Protein AF-A0A1F9Q8B6-F1 (afdb_monomer_lite)

Radius of gyration: 19.34 Å; chains: 1; bounding box: 48×39×49 Å

Sequence (221 aa):
MKQVHLAVLLAGVMCAGATSVQAAATCTAIPPTTFDMTAPSTGSITMTPLTGYNNYPAQLCVNMTLTDPMAILNGGAIPYTMQASLGVTYNNVTTPGCSTGNFTINGGPVQSYIDASGSVTYNPGTGSVSGTVNATYYIDVNNLNVTLNGATYAVDTPLQQFASTTTFSGTTSTTRVCMLNAGGGISATLNGQPFSIPASVWQCINASDDPDHIVTFDPNC

pLDDT: mean 71.56, std 17.61, range [23.75, 91.94]

Foldseek 3Di:
DPVCVVVCVVVVVVPPPPDDDDFDWDKDFDPFDKDADDPPKGFIKTKAAQVVPVSHTFIKTKGKDCVDPCCQVVQHKIKMKIKGWIWMATGQTWDADPPFGIKTKGGWGWIKMKIKIKIWTADPVVRKIWMKIKMKMKIWIAQIWIDTPNDIKGKTFDIWIKIKMWIAIGLAIEIEIEGPDPDQFTWMDINNHTDTHHVVVVVVVPPPPDPRYHYHYDHPD

Structure (mmCIF, N/CA/C/O backbone):
data_AF-A0A1F9Q8B6-F1
#
_entry.id   AF-A0A1F9Q8B6-F1
#
loop_
_atom_site.group_PDB
_atom_site.id
_atom_site.type_symbol
_atom_site.label_atom_id
_atom_site.label_alt_id
_atom_site.label_comp_id
_atom_site.label_asym_id
_atom_site.label_entity_id
_atom_site.label_seq_id
_atom_site.pdbx_PDB_ins_code
_atom_site.Cartn_x
_atom_site.Cartn_y
_atom_site.Cartn_z
_atom_site.occupancy
_atom_site.B_iso_or_equiv
_atom_site.auth_seq_id
_atom_site.auth_comp_id
_atom_site.auth_asym_id
_atom_site.auth_atom_id
_atom_site.pdbx_PDB_model_num
ATOM 1 N N . MET A 1 1 ? 3.137 16.520 2.598 1.00 26.12 1 MET A N 1
ATOM 2 C CA . MET A 1 1 ? 4.427 15.830 2.871 1.00 26.12 1 MET A CA 1
ATOM 3 C C . MET A 1 1 ? 4.257 14.357 3.305 1.00 26.12 1 MET A C 1
ATOM 5 O O . MET A 1 1 ? 4.909 13.933 4.250 1.00 26.12 1 MET A O 1
ATOM 9 N N . LYS A 1 2 ? 3.404 13.540 2.659 1.00 24.73 2 LYS A N 1
ATOM 10 C CA . LYS A 1 2 ? 3.178 12.137 3.100 1.00 24.73 2 LYS A CA 1
ATOM 11 C C . LYS A 1 2 ? 3.246 11.056 2.007 1.00 24.73 2 LYS A C 1
ATOM 13 O O . LYS A 1 2 ? 3.336 9.891 2.361 1.00 24.73 2 LYS A O 1
ATOM 18 N N . GLN A 1 3 ? 3.343 11.401 0.721 1.00 26.11 3 GLN A N 1
ATOM 19 C CA . GLN A 1 3 ? 3.628 10.413 -0.340 1.00 26.11 3 GLN A CA 1
ATOM 20 C C . GLN A 1 3 ? 5.128 10.115 -0.527 1.00 26.11 3 GLN A C 1
ATOM 22 O O . GLN A 1 3 ? 5.497 9.136 -1.171 1.00 26.11 3 GLN A O 1
ATOM 27 N N . VAL A 1 4 ? 5.997 10.903 0.117 1.00 23.75 4 VAL A N 1
ATOM 28 C CA . VAL A 1 4 ? 7.458 10.757 0.036 1.00 23.75 4 VAL A CA 1
ATOM 29 C C . VAL A 1 4 ? 7.934 9.421 0.623 1.00 23.75 4 VAL A C 1
ATOM 31 O O . VAL A 1 4 ? 8.892 8.860 0.122 1.00 23.75 4 VAL A O 1
ATOM 34 N N . HIS A 1 5 ? 7.244 8.831 1.604 1.00 25.25 5 HIS A N 1
ATOM 35 C CA . HIS A 1 5 ? 7.726 7.594 2.234 1.00 25.25 5 HIS A CA 1
ATOM 36 C C . HIS A 1 5 ? 7.542 6.335 1.373 1.00 25.25 5 HIS A C 1
ATOM 38 O O . HIS A 1 5 ? 8.400 5.458 1.413 1.00 25.25 5 HIS A O 1
ATOM 44 N N . LEU A 1 6 ? 6.483 6.249 0.557 1.00 27.11 6 LEU A N 1
ATOM 45 C CA . LEU A 1 6 ? 6.262 5.088 -0.317 1.00 27.11 6 LEU A CA 1
ATOM 46 C C . LEU A 1 6 ? 7.117 5.181 -1.593 1.00 27.11 6 LEU A C 1
ATOM 48 O O . LEU A 1 6 ? 7.705 4.190 -2.016 1.00 27.11 6 LEU A O 1
ATOM 52 N N . ALA A 1 7 ? 7.272 6.391 -2.144 1.00 25.88 7 ALA A N 1
ATOM 53 C CA . ALA A 1 7 ? 8.155 6.653 -3.281 1.00 25.88 7 ALA A CA 1
ATOM 54 C C . ALA A 1 7 ? 9.649 6.504 -2.921 1.00 25.88 7 ALA A C 1
ATOM 56 O O . ALA A 1 7 ? 10.417 5.966 -3.716 1.00 25.88 7 ALA A O 1
ATOM 57 N N . VAL A 1 8 ? 10.065 6.903 -1.710 1.00 25.98 8 VAL A N 1
ATOM 58 C CA . VAL A 1 8 ? 11.446 6.715 -1.221 1.00 25.98 8 VAL A CA 1
ATOM 59 C C . VAL A 1 8 ? 11.744 5.248 -0.898 1.00 25.98 8 VAL A C 1
ATOM 61 O O . VAL A 1 8 ? 12.875 4.818 -1.108 1.00 25.98 8 VAL A O 1
ATOM 64 N N . LEU A 1 9 ? 10.754 4.445 -0.480 1.00 27.83 9 LEU A N 1
ATOM 65 C CA . LEU A 1 9 ? 10.939 2.994 -0.345 1.00 27.83 9 LEU A CA 1
ATOM 66 C C . LEU A 1 9 ? 11.150 2.319 -1.711 1.00 27.83 9 LEU A C 1
ATOM 68 O O . LEU A 1 9 ? 12.056 1.498 -1.845 1.00 27.83 9 LEU A O 1
ATOM 72 N N . LEU A 1 10 ? 10.369 2.696 -2.735 1.00 29.14 10 LEU A N 1
ATOM 73 C CA . LEU A 1 10 ? 10.552 2.179 -4.098 1.00 29.14 10 LEU A CA 1
ATOM 74 C C . LEU A 1 10 ? 11.897 2.620 -4.702 1.00 29.14 10 LEU A C 1
ATOM 76 O O . LEU A 1 10 ? 12.598 1.796 -5.282 1.00 29.14 10 LEU A O 1
ATOM 80 N N . ALA A 1 11 ? 12.303 3.881 -4.522 1.00 27.06 11 ALA A N 1
ATOM 81 C CA . ALA A 1 11 ? 13.579 4.388 -5.035 1.00 27.06 11 ALA A CA 1
ATOM 82 C C . ALA A 1 11 ? 14.800 3.828 -4.275 1.00 27.06 11 ALA A C 1
ATOM 84 O O . ALA A 1 11 ? 15.824 3.516 -4.883 1.00 27.06 11 ALA A O 1
ATOM 85 N N . GLY A 1 12 ? 14.693 3.644 -2.955 1.00 25.84 12 GLY A N 1
ATOM 86 C CA . GLY A 1 12 ? 15.767 3.098 -2.120 1.00 25.84 12 GLY A CA 1
ATOM 87 C C . GLY A 1 12 ? 16.092 1.637 -2.437 1.00 25.84 12 GLY A C 1
ATOM 88 O O . GLY A 1 12 ? 17.260 1.249 -2.434 1.00 25.84 12 GLY A O 1
ATOM 89 N N . VAL A 1 13 ? 15.081 0.837 -2.787 1.00 33.97 13 VAL A N 1
ATOM 90 C CA . VAL A 1 13 ? 15.278 -0.572 -3.162 1.00 33.97 13 VAL A CA 1
ATOM 91 C C . VAL A 1 13 ? 15.821 -0.708 -4.589 1.00 33.97 13 VAL A C 1
ATOM 93 O O . VAL A 1 13 ? 16.627 -1.600 -4.848 1.00 33.97 13 VAL A O 1
ATOM 96 N N . MET A 1 14 ? 15.487 0.220 -5.491 1.00 33.56 14 MET A N 1
ATOM 97 C CA . MET A 1 14 ? 16.054 0.250 -6.846 1.00 33.56 14 MET A CA 1
ATOM 98 C C . MET A 1 14 ? 17.551 0.610 -6.867 1.00 33.56 14 MET A C 1
ATOM 100 O O . MET A 1 14 ? 18.276 0.124 -7.733 1.00 33.56 14 MET A O 1
ATOM 104 N N . CYS A 1 15 ? 18.046 1.402 -5.908 1.00 28.16 15 CYS A N 1
ATOM 105 C CA . CYS A 1 15 ? 19.464 1.786 -5.854 1.00 28.16 15 CYS A CA 1
ATOM 106 C C . CYS A 1 15 ? 20.372 0.809 -5.086 1.00 28.16 15 CYS A C 1
ATOM 108 O O . CYS A 1 15 ? 21.577 0.808 -5.324 1.00 28.16 15 CYS A O 1
ATOM 110 N N . ALA A 1 16 ? 19.840 -0.026 -4.188 1.00 25.44 16 ALA A N 1
ATOM 111 C CA . ALA A 1 16 ? 20.662 -0.904 -3.343 1.00 25.44 16 ALA A CA 1
ATOM 112 C C . ALA A 1 16 ? 20.953 -2.298 -3.944 1.00 25.44 16 ALA A C 1
ATOM 114 O O . ALA A 1 16 ? 21.770 -3.033 -3.395 1.00 25.44 16 ALA A O 1
ATOM 115 N N . GLY A 1 17 ? 20.299 -2.676 -5.049 1.00 31.20 17 GLY A N 1
ATOM 116 C CA . GLY A 1 17 ? 20.304 -4.053 -5.565 1.00 31.20 17 GLY A CA 1
ATOM 117 C C . GLY A 1 17 ? 20.940 -4.273 -6.938 1.00 31.20 17 GLY A C 1
ATOM 118 O O . GLY A 1 17 ? 20.827 -5.373 -7.471 1.00 31.20 17 GLY A O 1
ATOM 119 N N . ALA A 1 18 ? 21.594 -3.275 -7.540 1.00 29.75 18 ALA A N 1
ATOM 120 C CA . ALA A 1 18 ? 22.198 -3.417 -8.868 1.00 29.75 18 ALA A CA 1
ATOM 121 C C . ALA A 1 18 ? 23.523 -4.208 -8.828 1.00 29.75 18 ALA A C 1
ATOM 123 O O . ALA A 1 18 ? 24.582 -3.703 -9.198 1.00 29.75 18 ALA A O 1
ATOM 124 N N . THR A 1 19 ? 23.478 -5.466 -8.389 1.00 30.61 19 THR A N 1
ATOM 125 C CA . THR A 1 19 ? 24.479 -6.461 -8.779 1.00 30.61 19 THR A CA 1
ATOM 126 C C . THR A 1 19 ? 24.003 -7.147 -10.049 1.00 30.61 19 THR A C 1
ATOM 128 O O . THR A 1 19 ? 22.865 -7.588 -10.165 1.00 30.61 19 THR A O 1
ATOM 131 N N . SER A 1 20 ? 24.896 -7.180 -11.023 1.00 33.06 20 SER A N 1
ATOM 132 C CA . SER A 1 20 ? 24.702 -7.681 -12.371 1.00 33.06 20 SER A CA 1
ATOM 133 C C . SER A 1 20 ? 24.187 -9.131 -12.452 1.00 33.06 20 SER A C 1
ATOM 135 O O . SER A 1 20 ? 24.779 -10.028 -11.859 1.00 33.06 20 SER A O 1
ATOM 137 N N . VAL A 1 21 ? 23.229 -9.320 -13.370 1.00 34.12 21 VAL A N 1
ATOM 138 C CA . VAL A 1 21 ? 22.875 -10.536 -14.137 1.00 34.12 21 VAL A CA 1
ATOM 139 C C . VAL A 1 21 ? 21.920 -11.565 -13.498 1.00 34.12 21 VAL A C 1
ATOM 141 O O . VAL A 1 21 ? 22.130 -12.056 -12.399 1.00 34.12 21 VAL A O 1
ATOM 144 N N . GLN A 1 22 ? 20.960 -11.968 -14.347 1.00 37.59 22 GLN A N 1
ATOM 145 C CA . GLN A 1 22 ? 20.044 -13.119 -14.335 1.00 37.59 22 GLN A CA 1
ATOM 146 C C . GLN A 1 22 ? 18.648 -12.922 -13.736 1.00 37.59 22 GLN A C 1
ATOM 148 O O . GLN A 1 22 ? 18.464 -12.384 -12.656 1.00 37.59 22 GLN A O 1
ATOM 153 N N . ALA A 1 23 ? 17.674 -13.402 -14.517 1.00 45.50 23 ALA A N 1
ATOM 154 C CA . ALA A 1 23 ? 16.224 -13.381 -14.346 1.00 45.50 23 ALA A CA 1
ATOM 155 C C . ALA A 1 23 ? 15.726 -14.171 -13.118 1.00 45.50 23 ALA A C 1
ATOM 157 O O . ALA A 1 23 ? 14.864 -15.042 -13.228 1.00 45.50 23 ALA A O 1
ATOM 158 N N . ALA A 1 24 ? 16.290 -13.899 -11.948 1.00 51.97 24 ALA A N 1
ATOM 159 C CA . ALA A 1 24 ? 15.783 -14.355 -10.670 1.00 51.97 24 ALA A CA 1
ATOM 160 C C . ALA A 1 24 ? 15.087 -13.171 -10.000 1.00 51.97 24 ALA A C 1
ATOM 162 O O . ALA A 1 24 ? 15.648 -12.082 -9.911 1.00 51.97 24 ALA A O 1
ATOM 163 N N . ALA A 1 25 ? 13.850 -13.374 -9.549 1.00 60.59 25 ALA A N 1
ATOM 164 C CA . ALA A 1 25 ? 13.170 -12.383 -8.731 1.00 60.59 25 ALA A CA 1
ATOM 165 C C . ALA A 1 25 ? 14.006 -12.129 -7.468 1.00 60.59 25 ALA A C 1
ATOM 167 O O . ALA A 1 25 ? 14.210 -13.036 -6.659 1.00 60.59 25 ALA A O 1
ATOM 168 N N . THR A 1 26 ? 14.488 -10.901 -7.299 1.00 76.38 26 THR A N 1
ATOM 169 C CA . THR A 1 26 ? 15.156 -10.484 -6.069 1.00 76.38 26 THR A CA 1
ATOM 170 C C . THR A 1 26 ? 14.071 -10.110 -5.078 1.00 76.38 26 THR A C 1
ATOM 172 O O . THR A 1 26 ? 13.422 -9.075 -5.222 1.00 76.38 26 THR A O 1
ATOM 175 N N . CYS A 1 27 ? 13.846 -10.980 -4.097 1.00 79.81 27 CYS A N 1
ATOM 176 C CA . CYS A 1 27 ? 12.929 -10.732 -2.994 1.00 79.81 27 CYS A CA 1
ATOM 177 C C . CYS A 1 27 ? 13.707 -10.297 -1.756 1.00 79.81 27 CYS A C 1
ATOM 179 O O . CYS A 1 27 ? 14.568 -11.024 -1.260 1.00 79.81 27 CYS A O 1
ATOM 181 N N . THR A 1 28 ? 13.357 -9.130 -1.232 1.00 80.50 28 THR A N 1
ATOM 182 C CA . THR A 1 28 ? 13.899 -8.594 0.011 1.00 80.50 28 THR A CA 1
ATOM 183 C C . THR A 1 28 ? 12.811 -8.630 1.069 1.00 80.50 28 THR A C 1
ATOM 185 O O . THR A 1 28 ? 11.755 -8.014 0.909 1.00 80.50 28 THR A O 1
ATOM 188 N N . ALA A 1 29 ? 13.069 -9.349 2.159 1.00 79.12 29 ALA A N 1
ATOM 189 C CA . ALA A 1 29 ? 12.189 -9.338 3.317 1.00 79.12 29 ALA A CA 1
ATOM 190 C C . ALA A 1 29 ? 12.192 -7.948 3.967 1.00 79.12 29 ALA A C 1
ATOM 192 O O . ALA A 1 29 ? 13.247 -7.341 4.160 1.00 79.12 29 ALA A O 1
ATOM 193 N N . ILE A 1 30 ? 11.010 -7.467 4.332 1.00 75.69 30 ILE A N 1
ATOM 194 C CA . ILE A 1 30 ? 10.832 -6.266 5.139 1.00 75.69 30 ILE A CA 1
ATOM 195 C C . ILE A 1 30 ? 10.779 -6.744 6.595 1.00 75.69 30 ILE A C 1
ATOM 197 O O . ILE A 1 30 ? 9.809 -7.404 6.980 1.00 75.69 30 ILE A O 1
ATOM 201 N N . PRO A 1 31 ? 11.815 -6.486 7.411 1.00 72.25 31 PRO A N 1
ATOM 202 C CA . PRO A 1 31 ? 11.810 -6.929 8.795 1.00 72.25 31 PRO A CA 1
ATOM 203 C C . PRO A 1 31 ? 10.667 -6.246 9.559 1.00 72.25 31 PRO A C 1
ATOM 205 O O . PRO A 1 31 ? 10.354 -5.081 9.281 1.00 72.25 31 PRO A O 1
ATOM 208 N N . PRO A 1 32 ? 10.059 -6.924 10.550 1.00 75.69 32 PRO A N 1
ATOM 209 C CA . PRO A 1 32 ? 9.103 -6.284 11.437 1.00 75.69 32 PRO A CA 1
ATOM 210 C C . PRO A 1 32 ? 9.745 -5.056 12.073 1.00 75.69 32 PRO A C 1
ATOM 212 O O . PRO A 1 32 ? 10.765 -5.159 12.754 1.00 75.69 32 PRO A O 1
ATOM 215 N N . THR A 1 33 ? 9.173 -3.890 11.801 1.00 81.31 33 THR A N 1
ATOM 216 C CA . THR A 1 33 ? 9.740 -2.613 12.228 1.00 81.31 33 THR A CA 1
ATOM 217 C C . THR A 1 33 ? 8.624 -1.743 12.775 1.00 81.31 33 THR A C 1
ATOM 219 O O . THR A 1 33 ? 7.570 -1.610 12.148 1.00 81.31 33 THR A O 1
ATOM 222 N N . THR A 1 34 ? 8.854 -1.163 13.949 1.00 86.62 34 THR A N 1
ATOM 223 C CA . THR A 1 34 ? 7.953 -0.184 14.554 1.00 86.62 34 THR A CA 1
ATOM 224 C C . THR A 1 34 ? 8.517 1.210 14.334 1.00 86.62 34 THR A C 1
ATOM 226 O O . THR A 1 34 ? 9.690 1.464 14.602 1.00 86.62 34 THR A O 1
ATOM 229 N N . PHE A 1 35 ? 7.670 2.108 13.848 1.00 82.75 35 PHE A N 1
ATOM 230 C CA . PHE A 1 35 ? 7.982 3.507 13.612 1.00 82.75 35 PHE A CA 1
ATOM 231 C C . PHE A 1 35 ? 7.126 4.357 14.532 1.00 82.75 35 PHE A C 1
ATOM 233 O O . PHE A 1 35 ? 5.897 4.280 14.482 1.00 82.75 35 PHE A O 1
ATOM 240 N N . ASP A 1 36 ? 7.767 5.187 15.344 1.00 84.19 36 ASP A N 1
ATOM 241 C CA . ASP A 1 36 ? 7.052 6.206 16.096 1.00 84.19 36 ASP A CA 1
ATOM 242 C C . ASP A 1 36 ? 6.628 7.334 15.159 1.00 84.19 36 ASP A C 1
ATOM 244 O O . ASP A 1 36 ? 7.370 7.779 14.277 1.00 84.19 36 ASP A O 1
ATOM 248 N N . MET A 1 37 ? 5.401 7.802 15.349 1.00 78.06 37 MET A N 1
ATOM 249 C CA . MET A 1 37 ? 4.890 8.951 14.627 1.00 78.06 37 MET A CA 1
ATOM 250 C C . MET A 1 37 ? 5.660 10.197 15.044 1.00 78.06 37 MET A C 1
ATOM 252 O O . MET A 1 37 ? 5.847 10.479 16.227 1.00 78.06 37 MET A O 1
ATOM 256 N N . THR A 1 38 ? 6.064 10.987 14.058 1.00 78.19 38 THR A N 1
ATOM 257 C CA . THR A 1 38 ? 6.700 12.275 14.311 1.00 78.19 38 THR A CA 1
ATOM 258 C C . THR A 1 38 ? 5.653 13.344 14.605 1.00 78.19 38 THR A C 1
ATOM 260 O O . THR A 1 38 ? 4.591 13.388 13.969 1.00 78.19 38 THR A O 1
ATOM 263 N N . ALA A 1 39 ? 5.993 14.266 15.508 1.00 74.00 39 ALA A N 1
ATOM 264 C CA . ALA A 1 39 ? 5.177 15.439 15.796 1.00 74.00 39 ALA A CA 1
ATOM 265 C C . ALA A 1 39 ? 4.779 16.184 14.496 1.00 74.00 39 ALA A C 1
ATOM 267 O O . ALA A 1 39 ? 5.569 16.241 13.551 1.00 74.00 39 ALA A O 1
ATOM 268 N N . PRO A 1 40 ? 3.557 16.744 14.414 1.00 77.69 40 PRO A N 1
ATOM 269 C CA . PRO A 1 40 ? 2.578 16.895 15.495 1.00 77.69 40 PRO A CA 1
ATOM 270 C C . PRO A 1 40 ? 1.696 15.654 15.719 1.00 77.69 40 PRO A C 1
ATOM 272 O O . PRO A 1 40 ? 0.739 15.716 16.484 1.00 77.69 40 PRO A O 1
ATOM 27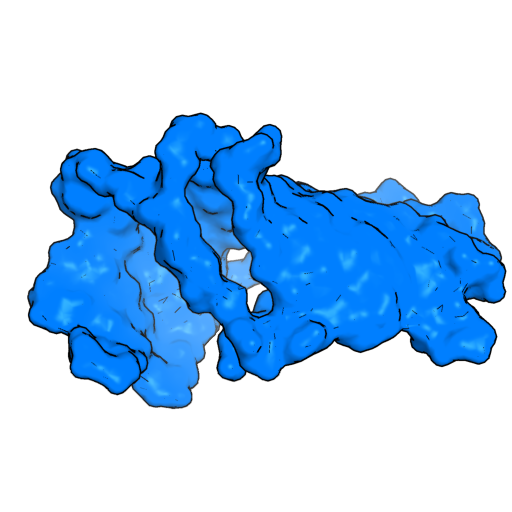5 N N . SER A 1 41 ? 1.979 14.543 15.034 1.00 83.56 41 SER A N 1
ATOM 276 C CA . SER A 1 41 ? 1.294 13.270 15.266 1.00 83.56 41 SER A CA 1
ATOM 277 C C . SER A 1 41 ? 1.961 12.490 16.404 1.00 83.56 41 SER A C 1
ATOM 279 O O . SER A 1 41 ? 3.127 12.721 16.718 1.00 83.56 41 SER A O 1
ATOM 281 N N . THR A 1 42 ? 1.231 11.566 17.020 1.00 89.00 42 THR A N 1
ATOM 282 C CA . THR A 1 42 ? 1.730 10.680 18.087 1.00 89.00 42 THR A CA 1
ATOM 283 C C . THR A 1 42 ? 1.298 9.237 17.838 1.00 89.00 42 THR A C 1
ATOM 285 O O . THR A 1 42 ? 0.521 8.984 16.917 1.00 89.00 42 THR A O 1
ATOM 288 N N . GLY A 1 43 ? 1.802 8.296 18.641 1.00 88.38 43 GLY A N 1
ATOM 289 C CA . GLY A 1 43 ? 1.557 6.859 18.488 1.00 88.38 43 GLY A CA 1
ATOM 290 C C . GLY A 1 43 ? 2.638 6.177 17.655 1.00 88.38 43 GLY A C 1
ATOM 291 O O . GLY A 1 43 ? 3.676 6.775 17.373 1.00 88.38 43 GLY A O 1
ATOM 292 N N . SER A 1 44 ? 2.401 4.932 17.255 1.00 83.88 44 SER A N 1
ATOM 293 C CA . SER A 1 44 ? 3.352 4.176 16.440 1.00 83.88 44 SER A CA 1
ATOM 294 C C . SER A 1 44 ? 2.671 3.281 15.414 1.00 83.88 44 SER A C 1
ATOM 296 O O . SER A 1 44 ? 1.494 2.938 15.524 1.00 83.88 44 SER A O 1
ATOM 298 N N . ILE A 1 45 ? 3.423 2.915 14.386 1.00 85.69 45 ILE A N 1
ATOM 299 C CA . ILE A 1 45 ? 3.000 2.024 13.312 1.00 85.69 45 ILE A CA 1
ATOM 300 C C . ILE A 1 45 ? 3.937 0.828 13.315 1.00 85.69 45 ILE A C 1
ATOM 302 O O . ILE A 1 45 ? 5.150 1.006 13.334 1.00 85.69 45 ILE A O 1
ATOM 306 N N . THR A 1 46 ? 3.396 -0.385 13.277 1.00 85.38 46 THR A N 1
ATOM 307 C CA . THR A 1 46 ? 4.194 -1.612 13.199 1.00 85.38 46 THR A CA 1
ATOM 308 C C . THR A 1 46 ? 3.958 -2.314 11.873 1.00 85.38 46 THR A C 1
ATOM 310 O O . THR A 1 46 ? 2.823 -2.623 11.513 1.00 85.38 46 THR A O 1
ATOM 313 N N . MET A 1 47 ? 5.049 -2.568 11.158 1.00 82.75 47 MET A N 1
ATOM 314 C CA . MET A 1 47 ? 5.076 -3.394 9.958 1.00 82.75 47 MET A CA 1
ATOM 315 C C . MET A 1 47 ? 5.131 -4.869 10.343 1.00 82.75 47 MET A C 1
ATOM 317 O O . MET A 1 47 ? 5.927 -5.268 11.194 1.00 82.75 47 MET A O 1
ATOM 321 N N . THR A 1 48 ? 4.288 -5.680 9.716 1.00 82.75 48 THR A N 1
ATOM 322 C CA . THR A 1 48 ? 4.118 -7.105 10.014 1.00 82.75 48 THR A CA 1
ATOM 323 C C . THR A 1 48 ? 3.909 -7.913 8.729 1.00 82.75 48 THR A C 1
ATOM 325 O O . THR A 1 48 ? 3.559 -7.341 7.692 1.00 82.75 48 THR A O 1
ATOM 328 N N . PRO A 1 49 ? 4.121 -9.242 8.762 1.00 86.69 49 PRO A N 1
ATOM 329 C CA . PRO A 1 49 ? 3.632 -10.145 7.721 1.00 86.69 49 PRO A CA 1
ATOM 330 C C . PRO A 1 49 ? 2.112 -10.029 7.522 1.00 86.69 49 PRO A C 1
ATOM 332 O O . PRO A 1 49 ? 1.397 -9.507 8.377 1.00 86.69 49 PRO A O 1
ATOM 335 N N . LEU A 1 50 ? 1.599 -10.574 6.421 1.00 87.12 50 LEU A N 1
ATOM 336 C CA . LEU A 1 50 ? 0.161 -10.671 6.173 1.00 87.12 50 LEU A CA 1
ATOM 337 C C . LEU A 1 50 ? -0.446 -11.781 7.052 1.00 87.12 50 LEU A C 1
ATOM 339 O O . LEU A 1 50 ? -0.536 -12.945 6.652 1.00 87.12 50 LEU A O 1
ATOM 343 N N . THR A 1 51 ? -0.809 -11.444 8.289 1.00 85.50 51 THR A N 1
ATOM 344 C CA . THR A 1 51 ? -1.247 -12.414 9.310 1.00 85.50 51 THR A CA 1
ATOM 345 C C . THR A 1 51 ? -2.548 -13.137 8.953 1.00 85.50 51 THR A C 1
ATOM 347 O O . THR A 1 51 ? -2.701 -14.308 9.295 1.00 85.50 51 THR A O 1
ATOM 350 N N . GLY A 1 52 ? -3.451 -12.499 8.204 1.00 84.00 52 GLY A N 1
ATOM 351 C CA . GLY A 1 52 ? -4.676 -13.106 7.674 1.00 84.00 52 GLY A CA 1
ATOM 352 C C . GLY A 1 52 ? -4.448 -14.050 6.488 1.00 84.00 52 GLY A C 1
ATOM 353 O O . GLY A 1 52 ? -5.365 -14.766 6.098 1.00 84.00 52 GLY A O 1
ATOM 354 N N . TYR A 1 53 ? -3.226 -14.105 5.949 1.00 87.88 53 TYR A N 1
ATOM 355 C CA . TYR A 1 53 ? -2.854 -14.926 4.794 1.00 87.88 53 TYR A CA 1
ATOM 356 C C . TYR A 1 53 ? -1.724 -15.897 5.151 1.00 87.88 53 TYR A C 1
ATOM 358 O O . TYR A 1 53 ? -0.663 -15.896 4.532 1.00 87.88 53 TYR A O 1
ATOM 366 N N . ASN A 1 54 ? -1.940 -16.727 6.178 1.00 88.75 54 ASN A N 1
ATOM 367 C CA . ASN A 1 54 ? -0.972 -17.724 6.661 1.00 88.75 54 ASN A CA 1
ATOM 368 C C . ASN A 1 54 ? 0.402 -17.130 7.030 1.00 88.75 54 ASN A C 1
ATOM 370 O O . ASN A 1 54 ? 1.429 -17.781 6.840 1.00 88.75 54 ASN A O 1
ATOM 374 N N . ASN A 1 55 ? 0.424 -15.899 7.555 1.00 86.38 55 ASN A N 1
ATOM 375 C CA . ASN A 1 55 ? 1.651 -15.143 7.828 1.00 86.38 55 ASN A CA 1
ATOM 376 C C . ASN A 1 55 ? 2.555 -14.993 6.591 1.00 86.38 55 ASN A C 1
ATOM 378 O O . ASN A 1 55 ? 3.779 -15.095 6.708 1.00 86.38 55 ASN A O 1
ATOM 382 N N . TYR A 1 56 ? 1.968 -14.750 5.410 1.00 85.38 56 TYR A N 1
ATOM 383 C CA . TYR A 1 56 ? 2.743 -14.481 4.198 1.00 85.38 56 TYR A CA 1
ATOM 384 C C . TYR A 1 56 ? 3.731 -13.333 4.463 1.00 85.38 56 TYR A C 1
ATOM 386 O O . TYR A 1 56 ? 3.327 -12.297 5.006 1.00 85.38 56 TYR A O 1
ATOM 394 N N . PRO A 1 57 ? 5.025 -13.507 4.144 1.00 82.81 57 PRO A N 1
ATOM 395 C CA . PRO A 1 57 ? 6.073 -12.595 4.582 1.00 82.81 57 PRO A CA 1
ATOM 396 C C . PRO A 1 57 ? 5.821 -11.169 4.098 1.00 82.81 57 PRO A C 1
ATOM 398 O O . PRO A 1 57 ? 5.323 -10.953 2.993 1.00 82.81 57 PRO A O 1
ATOM 401 N N . ALA A 1 58 ? 6.206 -10.189 4.917 1.00 80.25 58 ALA A N 1
ATOM 402 C CA . ALA A 1 58 ? 6.351 -8.821 4.444 1.00 80.25 58 ALA A CA 1
ATOM 403 C C . ALA A 1 58 ? 7.600 -8.769 3.560 1.00 80.25 58 ALA A C 1
ATOM 405 O O . ALA A 1 58 ? 8.703 -9.051 4.034 1.00 80.25 58 ALA A O 1
ATOM 406 N N . GLN A 1 59 ? 7.438 -8.487 2.273 1.00 81.94 59 GLN A N 1
ATOM 407 C CA . GLN A 1 59 ? 8.546 -8.516 1.324 1.00 81.94 59 GLN A CA 1
ATOM 408 C C . GLN A 1 59 ? 8.266 -7.660 0.096 1.00 81.94 59 GLN A C 1
ATOM 410 O O . GLN A 1 59 ? 7.119 -7.400 -0.263 1.00 81.94 59 GLN A O 1
ATOM 415 N N . LEU A 1 60 ? 9.344 -7.260 -0.567 1.00 79.19 60 LEU A N 1
ATOM 416 C CA . LEU A 1 60 ? 9.327 -6.646 -1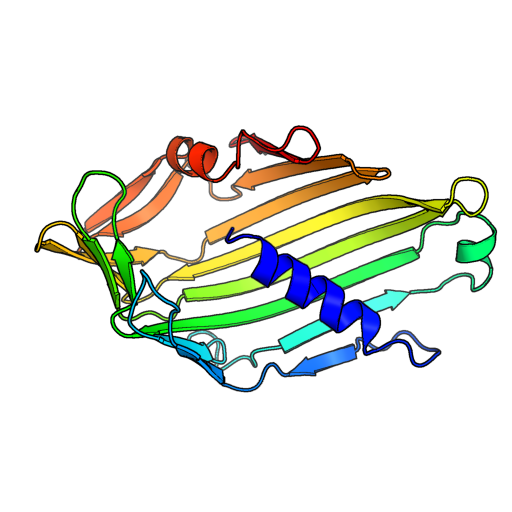.884 1.00 79.19 60 LEU A CA 1
ATOM 417 C C . LEU A 1 60 ? 10.141 -7.526 -2.827 1.00 79.19 60 LEU A C 1
ATOM 419 O O . LEU A 1 60 ? 11.334 -7.732 -2.618 1.00 79.19 60 LEU A O 1
ATOM 423 N N . CYS A 1 61 ? 9.491 -8.038 -3.858 1.00 78.12 61 CYS A N 1
ATOM 424 C CA . CYS A 1 61 ? 10.091 -8.813 -4.926 1.00 78.12 61 CYS A CA 1
ATOM 425 C C . CYS A 1 61 ? 10.120 -7.976 -6.197 1.00 78.12 61 CYS A C 1
ATOM 427 O O . CYS A 1 61 ? 9.090 -7.462 -6.624 1.00 78.12 61 CYS A O 1
ATOM 429 N N . VAL A 1 62 ? 11.281 -7.866 -6.830 1.00 78.75 62 VAL A N 1
ATOM 430 C CA . VAL A 1 62 ? 11.423 -7.217 -8.134 1.00 78.75 62 VAL A CA 1
ATOM 431 C C . VAL A 1 62 ? 12.138 -8.176 -9.069 1.00 78.75 62 VAL A C 1
ATOM 433 O O . VAL A 1 62 ? 13.160 -8.761 -8.720 1.00 78.75 62 VAL A O 1
ATOM 436 N N . ASN A 1 63 ? 11.602 -8.332 -10.272 1.00 75.69 63 ASN A N 1
ATOM 437 C CA . ASN A 1 63 ? 12.263 -9.033 -11.357 1.00 75.69 63 ASN A CA 1
ATOM 438 C C . ASN A 1 63 ? 12.360 -8.084 -12.548 1.00 75.69 63 ASN A C 1
ATOM 440 O O . ASN A 1 63 ? 11.351 -7.578 -13.033 1.00 75.69 63 ASN A O 1
ATOM 444 N N . MET A 1 64 ? 13.577 -7.835 -13.012 1.00 69.56 64 MET A N 1
ATOM 445 C CA . MET A 1 64 ? 13.834 -7.022 -14.193 1.00 69.56 64 MET A CA 1
ATOM 446 C C . MET A 1 64 ? 14.454 -7.916 -15.250 1.00 69.56 64 MET A C 1
ATOM 448 O O . MET A 1 64 ? 15.472 -8.563 -15.007 1.00 69.56 64 MET A O 1
ATOM 452 N N . THR A 1 65 ? 13.852 -7.946 -16.434 1.00 66.19 65 THR A N 1
ATOM 453 C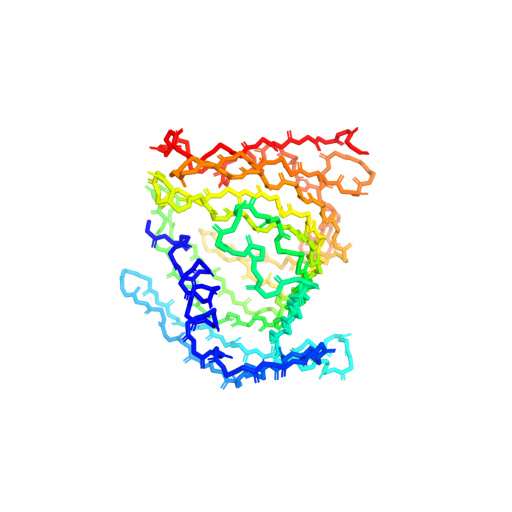 CA . THR A 1 65 ? 14.404 -8.727 -17.539 1.00 66.19 65 THR A CA 1
ATOM 454 C C . THR A 1 65 ? 15.143 -7.791 -18.479 1.00 66.19 65 THR A C 1
ATOM 456 O O . THR A 1 65 ? 14.540 -7.054 -19.252 1.00 66.19 65 THR A O 1
ATOM 459 N N . LEU A 1 66 ? 16.472 -7.838 -18.430 1.00 62.31 66 LEU A N 1
ATOM 460 C CA . LEU A 1 66 ? 17.325 -7.215 -19.438 1.00 62.31 66 LEU A CA 1
ATOM 461 C C . LEU A 1 66 ? 17.476 -8.197 -20.605 1.00 62.31 66 LEU A C 1
ATOM 463 O O . LEU A 1 66 ? 18.407 -8.998 -20.632 1.00 62.31 66 LEU A O 1
ATOM 467 N N . THR A 1 67 ? 16.524 -8.182 -21.542 1.00 62.28 67 THR A N 1
ATOM 468 C CA . THR A 1 67 ? 16.573 -9.019 -22.757 1.00 62.28 67 THR A CA 1
ATOM 469 C C . THR A 1 67 ? 17.688 -8.606 -23.714 1.00 62.28 67 THR A C 1
ATOM 471 O O . THR A 1 67 ? 18.211 -9.452 -24.432 1.00 62.28 67 THR A O 1
ATOM 474 N N . ASP A 1 68 ? 18.071 -7.328 -23.706 1.00 62.09 68 ASP A N 1
ATOM 475 C CA . ASP A 1 68 ? 19.216 -6.805 -24.448 1.00 62.09 68 ASP A CA 1
ATOM 476 C C . ASP A 1 68 ? 20.016 -5.849 -23.538 1.00 62.09 68 ASP A C 1
ATOM 478 O O . ASP A 1 68 ? 19.492 -4.805 -23.142 1.00 62.09 68 ASP A O 1
ATOM 482 N N . PRO A 1 69 ? 21.274 -6.165 -23.180 1.00 59.00 69 PRO A N 1
ATOM 483 C CA . PRO A 1 69 ? 22.112 -5.285 -22.366 1.00 59.00 69 PRO A CA 1
ATOM 484 C C . PRO A 1 69 ? 22.423 -3.943 -23.051 1.00 59.00 69 PRO A C 1
ATOM 486 O O . PRO A 1 69 ? 22.753 -2.975 -22.366 1.00 59.00 69 PRO A O 1
ATOM 489 N N . MET A 1 70 ? 22.272 -3.851 -24.377 1.00 61.16 70 MET A N 1
ATOM 490 C CA . MET A 1 70 ? 22.389 -2.606 -25.139 1.00 61.16 70 MET A CA 1
ATOM 491 C C . MET A 1 70 ? 21.073 -1.824 -25.219 1.00 61.16 70 MET A C 1
ATOM 493 O O . MET A 1 70 ? 21.093 -0.675 -25.659 1.00 61.16 70 MET A O 1
ATOM 497 N N . ALA A 1 71 ? 19.943 -2.377 -24.754 1.00 63.44 71 ALA A N 1
ATOM 498 C CA . ALA A 1 71 ? 18.653 -1.685 -24.771 1.00 63.44 71 ALA A CA 1
ATOM 499 C C . ALA A 1 71 ? 18.728 -0.341 -24.037 1.00 63.44 71 ALA A C 1
ATOM 501 O O . ALA A 1 71 ? 18.243 0.658 -24.549 1.00 63.44 71 ALA A O 1
ATOM 502 N N . ILE A 1 72 ? 19.424 -0.271 -22.900 1.00 62.66 72 ILE A N 1
ATOM 503 C CA . ILE A 1 72 ? 19.598 0.979 -22.139 1.00 62.66 72 ILE A CA 1
ATOM 504 C C . ILE A 1 72 ? 20.303 2.055 -22.978 1.00 62.66 72 ILE A C 1
ATOM 506 O O . ILE A 1 72 ? 19.939 3.227 -22.931 1.00 62.66 72 ILE A O 1
ATOM 510 N N . LEU A 1 73 ? 21.305 1.651 -23.760 1.00 60.66 73 LEU A N 1
ATOM 511 C CA . LEU A 1 73 ? 22.110 2.552 -24.586 1.00 60.66 73 LEU A CA 1
ATOM 512 C C . LEU A 1 73 ? 21.411 2.934 -25.897 1.00 60.66 73 LEU A C 1
ATOM 514 O O . LEU A 1 73 ? 21.718 3.975 -26.470 1.00 60.66 73 LEU A O 1
ATOM 518 N N . ASN A 1 74 ? 20.451 2.124 -26.343 1.00 67.69 74 ASN A N 1
ATOM 519 C CA . ASN A 1 74 ? 19.699 2.326 -27.580 1.00 67.69 74 ASN A CA 1
ATOM 520 C C . ASN A 1 74 ? 18.284 2.886 -27.348 1.00 67.69 74 ASN A C 1
ATOM 522 O O . ASN A 1 74 ? 17.506 2.979 -28.295 1.00 67.69 74 ASN A O 1
ATOM 526 N N . GLY A 1 75 ? 17.923 3.234 -26.107 1.00 66.38 75 GLY A N 1
ATOM 527 C CA . GLY A 1 75 ? 16.569 3.688 -25.774 1.00 66.38 75 GLY A CA 1
ATOM 528 C C . GLY A 1 75 ? 15.497 2.602 -25.898 1.00 66.38 75 GLY A C 1
ATOM 529 O O . GLY A 1 75 ? 14.339 2.899 -26.174 1.00 66.38 75 GLY A O 1
ATOM 530 N N . GLY A 1 76 ? 15.878 1.339 -25.726 1.00 73.44 76 GLY A N 1
ATOM 531 C CA . GLY A 1 76 ? 14.977 0.199 -25.638 1.00 73.44 76 GLY A CA 1
ATOM 532 C C . GLY A 1 76 ? 14.287 0.103 -24.276 1.00 73.44 76 GLY A C 1
ATOM 533 O O . GLY A 1 76 ? 14.825 0.510 -23.244 1.00 73.44 76 GLY A O 1
ATOM 534 N N . ALA A 1 77 ? 13.083 -0.463 -24.285 1.00 76.94 77 ALA A N 1
ATOM 535 C CA . ALA A 1 77 ? 12.284 -0.667 -23.088 1.00 76.94 77 ALA A CA 1
ATOM 536 C C . ALA A 1 77 ? 12.784 -1.874 -22.275 1.00 76.94 77 ALA A C 1
ATOM 538 O O . ALA A 1 77 ? 13.024 -2.951 -22.821 1.00 76.94 77 ALA A O 1
ATOM 539 N N . ILE A 1 78 ? 12.890 -1.702 -20.960 1.00 78.56 78 ILE A N 1
ATOM 540 C CA . ILE A 1 78 ? 13.273 -2.731 -19.992 1.00 78.56 78 ILE A CA 1
ATOM 541 C C . ILE A 1 78 ? 12.010 -3.190 -19.263 1.00 78.56 78 ILE A C 1
ATOM 543 O O . ILE A 1 78 ? 11.477 -2.423 -18.451 1.00 78.56 78 ILE A O 1
ATOM 547 N N . PRO A 1 79 ? 11.503 -4.402 -19.536 1.00 82.06 79 PRO A N 1
ATOM 548 C CA . PRO A 1 79 ? 10.358 -4.933 -18.819 1.00 82.06 79 PRO A CA 1
ATOM 549 C C . PRO A 1 79 ? 10.727 -5.321 -17.385 1.00 82.06 79 PRO A C 1
ATOM 551 O O . PRO A 1 79 ? 11.820 -5.828 -17.103 1.00 82.06 79 PRO A O 1
ATOM 554 N N . TYR A 1 80 ? 9.776 -5.132 -16.479 1.00 78.81 80 TYR A N 1
ATOM 555 C CA . TYR A 1 80 ? 9.897 -5.561 -15.094 1.00 78.81 80 TYR A CA 1
ATOM 556 C C . TYR A 1 80 ? 8.565 -6.062 -14.542 1.00 78.81 80 TYR A C 1
ATOM 558 O O . TYR A 1 80 ? 7.486 -5.693 -15.012 1.00 78.81 80 TYR A O 1
ATOM 566 N N . THR A 1 81 ? 8.660 -6.872 -13.497 1.00 81.81 81 THR A N 1
ATOM 567 C CA . THR A 1 81 ? 7.559 -7.226 -12.606 1.00 81.81 81 THR A CA 1
ATOM 568 C C . THR A 1 81 ? 7.961 -6.919 -11.171 1.00 81.81 81 THR A C 1
ATOM 570 O O . THR A 1 81 ? 9.128 -7.048 -10.799 1.00 81.81 81 THR A O 1
ATOM 573 N N . MET A 1 82 ? 7.002 -6.528 -10.350 1.00 81.12 82 MET A N 1
ATOM 574 C CA . MET A 1 82 ? 7.199 -6.187 -8.952 1.00 81.12 82 MET A CA 1
ATOM 575 C C . MET A 1 82 ? 6.033 -6.727 -8.138 1.00 81.12 82 MET A C 1
ATOM 577 O O . MET A 1 82 ? 4.884 -6.547 -8.514 1.00 81.12 82 MET A O 1
ATOM 581 N N . GLN A 1 83 ? 6.331 -7.325 -6.995 1.00 81.88 83 GLN A N 1
ATOM 582 C CA . GLN A 1 83 ? 5.337 -7.739 -6.019 1.00 81.88 83 GLN A CA 1
ATOM 583 C C . GLN A 1 83 ? 5.714 -7.191 -4.653 1.00 81.88 83 GLN A C 1
ATOM 585 O O . GLN A 1 83 ? 6.877 -7.255 -4.265 1.00 81.88 83 GLN A O 1
ATOM 590 N N . ALA A 1 84 ? 4.750 -6.664 -3.913 1.00 80.12 84 ALA A N 1
ATOM 591 C CA . ALA A 1 84 ? 4.976 -6.166 -2.563 1.00 80.12 84 ALA A CA 1
ATOM 592 C C . ALA A 1 84 ? 3.867 -6.648 -1.635 1.00 80.12 84 ALA A C 1
ATOM 594 O O . ALA A 1 84 ? 2.695 -6.562 -1.986 1.00 80.12 84 ALA A O 1
ATOM 595 N N . SER A 1 85 ? 4.227 -7.118 -0.446 1.00 82.38 85 SER A N 1
ATOM 596 C CA . SER A 1 85 ? 3.302 -7.515 0.617 1.00 82.38 85 SER A CA 1
ATOM 597 C C . SER A 1 85 ? 3.670 -6.816 1.918 1.00 82.38 85 SER A C 1
ATOM 599 O O . SER A 1 85 ? 4.835 -6.807 2.322 1.00 82.38 85 SER A O 1
ATOM 601 N N . LEU A 1 86 ? 2.678 -6.247 2.601 1.00 83.00 86 LEU A N 1
ATOM 602 C CA . LEU A 1 86 ? 2.875 -5.602 3.895 1.00 83.00 86 LEU A CA 1
ATOM 603 C C . LEU A 1 86 ? 1.590 -5.588 4.729 1.00 83.00 86 LEU A C 1
ATOM 605 O O . LEU A 1 86 ? 0.541 -5.153 4.258 1.00 83.00 86 LEU A O 1
ATOM 609 N N . GLY A 1 87 ? 1.692 -6.022 5.984 1.00 84.06 87 GLY A N 1
ATOM 610 C CA . GLY A 1 87 ? 0.689 -5.797 7.019 1.00 84.06 87 GLY A CA 1
ATOM 611 C C . GLY A 1 87 ? 1.071 -4.593 7.877 1.00 84.06 87 GLY A C 1
ATOM 612 O O . GLY A 1 87 ? 2.237 -4.433 8.246 1.00 84.06 87 GLY A O 1
ATOM 613 N N . VAL A 1 88 ? 0.103 -3.747 8.221 1.00 84.69 88 VAL A N 1
ATOM 614 C CA . VAL A 1 88 ? 0.327 -2.553 9.046 1.00 84.69 88 VAL A CA 1
ATOM 615 C C . VAL A 1 88 ? -0.644 -2.517 10.220 1.00 84.69 88 VAL A C 1
ATOM 617 O O . VAL A 1 88 ? -1.859 -2.497 10.029 1.00 84.69 88 VAL A O 1
ATOM 620 N N . THR A 1 89 ? -0.107 -2.456 11.437 1.00 88.56 89 THR A N 1
ATOM 621 C CA . THR A 1 89 ? -0.877 -2.249 12.672 1.00 88.56 89 THR A CA 1
ATOM 622 C C . THR A 1 89 ? -0.601 -0.857 13.226 1.00 88.56 89 THR A C 1
ATOM 624 O O . THR A 1 89 ? 0.550 -0.425 13.307 1.00 88.56 89 THR A O 1
ATOM 627 N N . TYR A 1 90 ? -1.658 -0.162 13.632 1.00 87.81 90 TYR A N 1
ATOM 628 C CA . TYR A 1 90 ? -1.598 1.173 14.214 1.00 87.81 90 TYR A CA 1
ATOM 629 C C . TYR A 1 90 ? -1.751 1.086 15.730 1.00 87.81 90 TYR A C 1
ATOM 631 O O . TYR A 1 90 ? -2.690 0.468 16.224 1.00 87.81 90 TYR A O 1
ATOM 639 N N . ASN A 1 91 ? -0.870 1.755 16.465 1.00 91.94 91 ASN A N 1
ATOM 640 C CA . ASN A 1 91 ? -0.905 1.841 17.920 1.00 91.94 91 ASN A CA 1
ATOM 641 C C . ASN A 1 91 ? -1.170 3.290 18.331 1.00 91.94 91 ASN A C 1
ATOM 643 O O . ASN A 1 91 ? -0.246 4.104 18.408 1.00 91.94 91 ASN A O 1
ATOM 647 N N . ASN A 1 92 ? -2.442 3.606 18.585 1.00 91.69 92 ASN A N 1
ATOM 648 C CA . ASN A 1 92 ? -2.919 4.929 19.010 1.00 91.69 92 ASN A CA 1
ATOM 649 C C . ASN A 1 92 ? -2.372 6.094 18.165 1.00 91.69 92 ASN A C 1
ATOM 651 O O . ASN A 1 92 ? -2.030 7.157 18.693 1.00 91.69 92 ASN A O 1
ATOM 655 N N . VAL A 1 93 ? -2.287 5.899 16.847 1.00 86.94 93 VAL A N 1
ATOM 656 C CA . VAL A 1 93 ? -1.784 6.911 15.920 1.00 86.94 93 VAL A CA 1
ATOM 657 C C . VAL A 1 93 ? -2.745 8.081 15.896 1.00 86.94 93 VAL A C 1
ATOM 659 O O . VAL A 1 93 ? -3.835 7.976 15.346 1.00 86.94 93 VAL A O 1
ATOM 662 N N . THR A 1 94 ? -2.343 9.203 16.479 1.00 84.19 94 THR A N 1
ATOM 663 C CA . THR A 1 94 ? -3.170 10.406 16.550 1.00 84.19 94 THR A CA 1
ATOM 664 C C . THR A 1 94 ? -2.599 11.462 15.629 1.00 84.19 94 THR A C 1
ATOM 666 O O . THR A 1 94 ? -1.433 11.829 15.742 1.00 84.19 94 THR A O 1
ATOM 669 N N . THR A 1 95 ? -3.421 11.956 14.709 1.00 80.31 95 THR A N 1
ATOM 670 C CA . THR A 1 95 ? -3.078 13.070 13.824 1.00 80.31 95 THR A CA 1
ATOM 671 C C . THR A 1 95 ? -3.957 14.271 14.182 1.00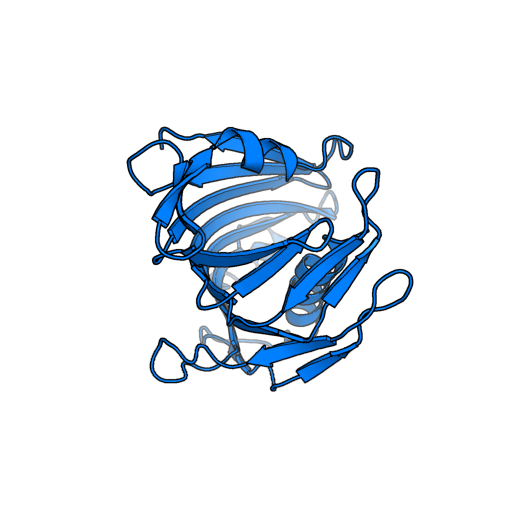 80.31 95 THR A C 1
ATOM 673 O O . THR A 1 95 ? -5.172 14.102 14.336 1.00 80.31 95 THR A O 1
ATOM 676 N N . PRO A 1 96 ? -3.389 15.484 14.306 1.00 73.81 96 PRO A N 1
ATOM 677 C CA . PRO A 1 96 ? -4.192 16.689 14.462 1.00 73.81 96 PRO A CA 1
ATOM 678 C C . PRO A 1 96 ? -5.093 16.864 13.239 1.00 73.81 96 PRO A C 1
ATOM 680 O O . PRO A 1 96 ? -4.606 16.857 12.106 1.00 73.81 96 PRO A O 1
ATOM 683 N N . GLY A 1 97 ? -6.400 16.996 13.452 1.00 64.88 97 GLY A N 1
ATOM 684 C CA . GLY A 1 97 ? -7.324 17.303 12.365 1.00 64.88 97 GLY A CA 1
ATOM 685 C C . GLY A 1 97 ? -7.217 18.768 11.955 1.00 64.88 97 GLY A C 1
ATOM 686 O O . GLY A 1 97 ? -6.957 19.640 12.782 1.00 64.88 97 GLY A O 1
ATOM 687 N N . CYS A 1 98 ? -7.444 19.053 10.673 1.00 51.03 98 CYS A N 1
ATOM 688 C CA . CYS A 1 98 ? -7.396 20.419 10.149 1.00 51.03 98 CYS A CA 1
ATOM 689 C C . CYS A 1 98 ? -8.571 21.299 10.622 1.00 51.03 98 CYS A C 1
ATOM 691 O O . CYS A 1 98 ? -8.465 22.520 10.554 1.00 51.03 98 CYS A O 1
ATOM 693 N N . SER A 1 99 ? -9.684 20.715 11.091 1.00 50.72 99 SER A N 1
ATOM 694 C CA . SER A 1 99 ? -10.877 21.483 11.501 1.00 50.72 99 SER A CA 1
ATOM 695 C C . SER A 1 99 ? -11.831 20.775 12.476 1.00 50.72 99 SER A C 1
ATOM 697 O O . SER A 1 99 ? -12.527 21.448 13.230 1.00 50.72 99 SER A O 1
ATOM 699 N N . THR A 1 100 ? -11.871 19.440 12.507 1.00 56.97 100 THR A N 1
ATOM 700 C CA . THR A 1 100 ? -12.899 18.663 13.229 1.00 56.97 100 THR A CA 1
ATOM 701 C C . THR A 1 100 ? -12.337 17.820 14.376 1.00 56.97 100 THR A C 1
ATOM 703 O O . THR A 1 100 ? -12.768 16.685 14.551 1.00 56.97 100 THR A O 1
ATOM 706 N N . GLY A 1 101 ? -11.360 18.343 15.123 1.00 63.94 101 GLY A N 1
ATOM 707 C CA . GLY A 1 101 ? -10.726 17.630 16.238 1.00 63.94 101 GLY A CA 1
ATOM 708 C C . GLY A 1 101 ? -9.674 16.603 15.808 1.00 63.94 101 GLY A C 1
ATOM 709 O O . GLY A 1 101 ? -9.446 16.370 14.622 1.00 63.94 101 GLY A O 1
ATOM 710 N N . ASN A 1 102 ? -8.982 16.016 16.785 1.00 74.81 102 ASN A N 1
ATOM 711 C CA . ASN A 1 102 ? -7.968 14.997 16.520 1.00 74.81 102 ASN A CA 1
ATOM 712 C C . ASN A 1 102 ? -8.623 13.708 16.020 1.00 74.81 102 ASN A C 1
ATOM 714 O O . ASN A 1 102 ? -9.694 13.312 16.486 1.00 74.81 102 ASN A O 1
ATOM 718 N N . PHE A 1 103 ? -7.937 13.044 15.101 1.00 83.88 103 PHE A N 1
ATOM 719 C CA . PHE A 1 103 ? -8.300 11.725 14.610 1.00 83.88 103 PHE A CA 1
ATOM 720 C C . PHE A 1 103 ? -7.273 10.719 15.122 1.00 83.88 103 PHE A C 1
ATOM 722 O O . PHE A 1 103 ? -6.068 10.941 14.974 1.00 83.88 103 PHE A O 1
ATOM 729 N N . THR A 1 104 ? -7.751 9.630 15.717 1.00 85.75 104 THR A N 1
ATOM 730 C CA . THR A 1 104 ? -6.910 8.549 16.239 1.00 85.75 104 THR A CA 1
ATOM 731 C C . THR A 1 104 ? -7.227 7.243 15.520 1.00 85.75 104 THR A C 1
ATOM 733 O O . THR A 1 104 ? -8.391 6.891 15.357 1.00 85.75 104 THR A O 1
ATOM 736 N N . ILE A 1 105 ? -6.191 6.512 15.117 1.00 89.31 105 ILE A N 1
ATOM 737 C CA . ILE A 1 105 ? -6.274 5.168 14.544 1.00 89.31 105 ILE A CA 1
ATOM 738 C C . ILE A 1 105 ? -5.629 4.186 15.513 1.00 89.31 105 ILE A C 1
ATOM 740 O O . ILE A 1 105 ? -4.506 4.404 15.973 1.00 89.31 105 ILE A O 1
ATOM 744 N N . ASN A 1 106 ? -6.301 3.075 15.784 1.00 91.12 106 ASN A N 1
ATOM 745 C CA . ASN A 1 106 ? -5.752 1.989 16.580 1.00 91.12 106 ASN A CA 1
ATOM 746 C C . ASN A 1 106 ? -6.218 0.625 16.052 1.00 91.12 106 ASN A C 1
ATOM 748 O O . ASN A 1 106 ? -7.370 0.481 15.659 1.00 91.12 106 ASN A O 1
ATOM 752 N N . GLY A 1 107 ? -5.361 -0.391 16.086 1.00 89.81 107 GLY A N 1
ATOM 753 C CA . GLY A 1 107 ? -5.681 -1.738 15.610 1.00 89.81 107 GLY A CA 1
ATOM 754 C C . GLY A 1 107 ? -5.231 -1.998 14.172 1.00 89.81 107 GLY A C 1
ATOM 755 O O . GLY A 1 107 ? -4.160 -1.548 13.755 1.00 89.81 107 GLY A O 1
ATOM 756 N N . GLY A 1 108 ? -6.019 -2.773 13.430 1.00 84.38 108 GLY A N 1
ATOM 757 C CA . GLY A 1 108 ? -5.571 -3.457 12.216 1.00 84.38 108 GLY A CA 1
ATOM 758 C C . GLY A 1 108 ? -5.354 -4.968 12.448 1.00 84.38 108 GLY A C 1
ATOM 759 O O . GLY A 1 108 ? -5.735 -5.494 13.498 1.00 84.38 108 GLY A O 1
ATOM 760 N N . PRO A 1 109 ? -4.700 -5.674 11.507 1.00 85.88 109 PRO A N 1
ATOM 761 C CA . PRO A 1 109 ? -3.864 -5.114 10.450 1.00 85.88 109 PRO A CA 1
ATOM 762 C C . PRO A 1 109 ? -4.651 -4.595 9.243 1.00 85.88 109 PRO A C 1
ATOM 764 O O . PRO A 1 109 ? -5.691 -5.135 8.867 1.00 85.88 109 PRO A O 1
ATOM 767 N N . VAL A 1 110 ? -4.087 -3.572 8.603 1.00 85.50 110 VAL A N 1
ATOM 768 C CA . VAL A 1 110 ? -4.326 -3.278 7.189 1.00 85.50 110 VAL A CA 1
ATOM 769 C C . VAL A 1 110 ? -3.380 -4.167 6.394 1.00 85.50 110 VAL A C 1
ATOM 771 O O . VAL A 1 110 ? -2.162 -4.010 6.495 1.00 85.50 110 VAL A O 1
ATOM 774 N N . GLN A 1 111 ? -3.919 -5.124 5.650 1.00 86.75 111 GLN A N 1
ATOM 775 C CA . GLN A 1 111 ? -3.125 -6.058 4.857 1.00 86.75 111 GLN A CA 1
ATOM 776 C C . GLN A 1 111 ? -3.125 -5.589 3.417 1.00 86.75 111 GLN A C 1
ATOM 778 O O . GLN A 1 111 ? -4.183 -5.359 2.845 1.00 86.75 111 GLN A O 1
ATOM 783 N N . SER A 1 112 ? -1.944 -5.405 2.842 1.00 84.00 112 SER A N 1
ATOM 784 C CA . SER A 1 112 ? -1.784 -4.882 1.490 1.00 84.00 112 SER A CA 1
ATOM 785 C C . SER A 1 112 ? -0.886 -5.790 0.667 1.00 84.00 112 SER A C 1
ATOM 787 O O . SER A 1 112 ? 0.185 -6.203 1.118 1.00 84.00 112 SER A O 1
ATOM 789 N N . TYR A 1 113 ? -1.312 -6.063 -0.559 1.00 83.25 113 TYR A N 1
ATOM 790 C CA . TYR A 1 113 ? -0.523 -6.740 -1.573 1.00 83.25 113 TYR A CA 1
ATOM 791 C C . TYR A 1 113 ? -0.614 -5.983 -2.896 1.00 83.25 113 TYR A C 1
ATOM 793 O O . TYR A 1 113 ? -1.666 -5.460 -3.262 1.00 83.25 113 TYR A O 1
ATOM 801 N N . ILE A 1 114 ? 0.500 -5.908 -3.608 1.00 83.75 114 ILE A N 1
ATOM 802 C CA . ILE A 1 114 ? 0.614 -5.256 -4.906 1.00 83.75 114 ILE A CA 1
ATOM 803 C C . ILE A 1 114 ? 1.285 -6.243 -5.841 1.00 83.75 114 ILE A C 1
ATOM 805 O O . ILE A 1 114 ? 2.330 -6.788 -5.495 1.00 83.75 114 ILE A O 1
ATOM 809 N N . ASP A 1 115 ? 0.713 -6.417 -7.024 1.00 83.69 115 ASP A N 1
ATOM 810 C CA . ASP A 1 115 ? 1.348 -7.083 -8.154 1.00 83.69 115 ASP A CA 1
ATOM 811 C C . ASP A 1 115 ? 1.386 -6.111 -9.327 1.00 83.69 115 ASP A C 1
ATOM 813 O O . ASP A 1 115 ? 0.356 -5.583 -9.744 1.00 83.69 115 ASP A O 1
ATOM 817 N N . ALA A 1 116 ? 2.577 -5.816 -9.824 1.00 79.62 116 ALA A N 1
ATOM 818 C CA . ALA A 1 116 ? 2.803 -4.804 -10.833 1.00 79.62 116 ALA A CA 1
ATOM 819 C C . ALA A 1 116 ? 3.713 -5.318 -11.942 1.00 79.62 116 ALA A C 1
ATOM 821 O O . ALA A 1 116 ? 4.658 -6.071 -11.722 1.00 79.62 116 ALA A O 1
ATOM 822 N N . SER A 1 117 ? 3.460 -4.847 -13.151 1.00 85.25 117 SER A N 1
ATOM 823 C CA . SER A 1 117 ? 4.290 -5.088 -14.323 1.00 85.25 117 SER A CA 1
ATOM 824 C C . SER A 1 117 ? 4.419 -3.808 -15.124 1.00 85.25 117 SER A C 1
ATOM 826 O O . SER A 1 117 ? 3.564 -2.928 -15.059 1.00 85.25 117 SER A O 1
ATOM 828 N N . GLY A 1 118 ? 5.496 -3.669 -15.875 1.00 86.50 118 GLY A N 1
ATOM 829 C CA . GLY A 1 118 ? 5.712 -2.443 -16.614 1.00 86.50 118 GLY A CA 1
ATOM 830 C C . GLY A 1 118 ? 6.946 -2.483 -17.478 1.00 86.50 118 GLY A C 1
ATOM 831 O O . GLY A 1 118 ? 7.603 -3.515 -17.628 1.00 86.50 118 GLY A O 1
ATOM 832 N N . SER A 1 119 ? 7.259 -1.325 -18.038 1.00 83.00 119 SER A N 1
ATOM 833 C CA . SER A 1 119 ? 8.468 -1.126 -18.820 1.00 83.00 119 SER A CA 1
ATOM 834 C C . SER A 1 119 ? 9.040 0.259 -18.581 1.00 83.00 119 SER A C 1
ATOM 836 O O . SER A 1 119 ? 8.289 1.235 -18.603 1.00 83.00 119 SER A O 1
ATOM 838 N N . VAL A 1 120 ? 10.359 0.352 -18.440 1.00 81.12 120 VAL A N 1
ATOM 839 C CA . VAL A 1 120 ? 11.086 1.624 -18.334 1.00 81.12 120 VAL A CA 1
ATOM 840 C C . VAL A 1 120 ? 11.982 1.805 -19.550 1.00 81.12 120 VAL A C 1
ATOM 842 O O . VAL A 1 120 ? 12.659 0.873 -19.964 1.00 81.12 120 VAL A O 1
ATOM 845 N N . THR A 1 121 ? 12.016 3.008 -20.105 1.00 81.62 121 THR A N 1
ATOM 846 C CA . THR A 1 121 ? 12.890 3.406 -21.208 1.00 81.62 121 THR A CA 1
ATOM 847 C C . THR A 1 121 ? 13.712 4.615 -20.786 1.00 81.62 121 THR A C 1
ATOM 849 O O . THR A 1 121 ? 13.159 5.603 -20.299 1.00 81.62 121 THR A O 1
ATOM 852 N N . TYR A 1 122 ? 15.025 4.557 -20.999 1.00 79.62 122 TYR A N 1
ATOM 853 C CA . TYR A 1 122 ? 15.936 5.682 -20.796 1.00 79.62 122 TYR A CA 1
ATOM 854 C C . TYR A 1 122 ? 16.372 6.242 -22.147 1.00 79.62 122 TYR A C 1
ATOM 856 O O . TYR A 1 122 ? 16.870 5.500 -22.986 1.00 79.62 122 TYR A O 1
ATOM 864 N N . ASN A 1 123 ? 16.195 7.543 -22.368 1.00 75.25 123 ASN A N 1
ATOM 865 C CA . ASN A 1 123 ? 16.701 8.222 -23.552 1.00 75.25 123 ASN A CA 1
ATOM 866 C C . ASN A 1 123 ? 18.064 8.859 -23.228 1.00 75.25 123 ASN A C 1
ATOM 868 O O . ASN A 1 123 ? 18.099 9.887 -22.549 1.00 75.25 123 ASN A O 1
ATOM 872 N N . PRO A 1 124 ? 19.186 8.308 -23.724 1.00 70.12 124 PRO A N 1
ATOM 873 C CA . PRO A 1 124 ? 20.514 8.843 -23.435 1.00 70.12 124 PRO A CA 1
ATOM 874 C C . PRO A 1 124 ? 20.779 10.204 -24.094 1.00 70.12 124 PRO A C 1
ATOM 876 O O . PRO A 1 124 ? 21.596 10.970 -23.593 1.00 70.12 124 PRO A O 1
ATOM 879 N N . GLY A 1 125 ? 20.088 10.535 -25.193 1.00 76.56 125 GLY A N 1
ATOM 880 C CA . GLY A 1 125 ? 20.257 11.809 -25.898 1.00 76.56 125 GLY A CA 1
ATOM 881 C C . GLY A 1 125 ? 19.646 13.002 -25.161 1.00 76.56 125 GLY A C 1
ATOM 882 O O . GLY A 1 125 ? 20.129 14.122 -25.296 1.00 76.56 125 GLY A O 1
ATOM 883 N N . THR A 1 126 ? 18.602 12.767 -24.365 1.00 76.00 126 THR A N 1
ATOM 884 C CA . THR A 1 126 ? 17.908 13.798 -23.570 1.00 76.00 126 THR A CA 1
ATOM 885 C C . THR A 1 126 ? 18.077 13.612 -22.062 1.00 76.00 126 THR A C 1
ATOM 887 O O . THR A 1 126 ? 17.683 14.484 -21.294 1.00 76.00 126 THR A O 1
ATOM 890 N N . GLY A 1 127 ? 18.617 12.471 -21.623 1.00 71.88 127 GLY A N 1
ATOM 891 C CA . GLY A 1 127 ? 18.680 12.064 -20.219 1.00 71.88 127 GLY A CA 1
ATOM 892 C C . GLY A 1 127 ? 17.316 11.747 -19.594 1.00 71.88 127 GLY A C 1
ATOM 893 O O . GLY A 1 127 ? 17.231 11.609 -18.376 1.00 71.88 127 GLY A O 1
ATOM 894 N N . SER A 1 128 ? 16.244 11.656 -20.389 1.00 79.19 128 SER A N 1
ATOM 895 C CA . SER A 1 128 ? 14.880 11.497 -19.877 1.00 79.19 128 SER A CA 1
ATOM 896 C C . SER A 1 128 ? 14.486 10.033 -19.704 1.00 79.19 128 SER A C 1
ATOM 898 O O . SER A 1 128 ? 14.875 9.165 -20.483 1.00 79.19 128 SER A O 1
ATOM 900 N N . VAL A 1 129 ? 13.654 9.766 -18.701 1.00 79.00 129 VAL A N 1
ATOM 901 C CA . VAL A 1 129 ? 13.091 8.442 -18.418 1.00 79.00 129 VAL A CA 1
ATOM 902 C C . VAL A 1 129 ? 11.603 8.453 -18.759 1.00 79.00 129 VAL A C 1
ATOM 904 O O . VAL A 1 129 ? 10.907 9.432 -18.499 1.00 79.00 129 VAL A O 1
ATOM 907 N N . SER A 1 130 ? 11.110 7.380 -19.365 1.00 82.69 130 SER A N 1
ATOM 908 C CA . SER A 1 130 ? 9.687 7.190 -19.650 1.00 82.69 130 SER A CA 1
ATOM 909 C C . SER A 1 130 ? 9.284 5.744 -19.430 1.00 82.69 130 SER A C 1
ATOM 911 O O . SER A 1 130 ? 10.141 4.862 -19.365 1.00 82.69 130 SER A O 1
ATOM 913 N N . GLY A 1 131 ? 7.993 5.478 -19.299 1.00 85.56 131 GLY A N 1
ATOM 914 C CA . GLY A 1 131 ? 7.547 4.116 -19.097 1.00 85.56 131 GLY A CA 1
ATOM 915 C C . GLY A 1 131 ? 6.097 3.981 -18.697 1.00 85.56 131 GLY A C 1
ATOM 916 O O . GLY A 1 131 ? 5.338 4.949 -18.631 1.00 85.56 131 GLY A O 1
ATOM 917 N N . THR A 1 132 ? 5.737 2.730 -18.443 1.00 84.56 132 THR A N 1
ATOM 918 C CA . THR A 1 132 ? 4.403 2.331 -18.011 1.00 84.56 132 THR A CA 1
ATOM 919 C C . THR A 1 132 ? 4.499 1.396 -16.818 1.00 84.56 132 THR A C 1
ATOM 921 O O . THR A 1 132 ? 5.431 0.595 -16.727 1.00 84.56 132 THR A O 1
ATOM 924 N N . VAL A 1 133 ? 3.530 1.502 -15.915 1.00 83.44 133 VAL A N 1
ATOM 925 C CA . VAL A 1 133 ? 3.318 0.605 -14.779 1.00 83.44 133 VAL A CA 1
ATOM 926 C C . VAL A 1 133 ? 1.851 0.217 -14.775 1.00 83.44 133 VAL A C 1
ATOM 928 O O . VAL A 1 133 ? 0.993 1.084 -14.668 1.00 83.44 133 VAL A O 1
ATOM 931 N N . ASN A 1 134 ? 1.558 -1.069 -14.868 1.00 85.06 134 ASN A N 1
ATOM 932 C CA . ASN A 1 134 ? 0.244 -1.631 -14.608 1.00 85.06 134 ASN A CA 1
ATOM 933 C C . ASN A 1 134 ? 0.313 -2.363 -13.277 1.00 85.06 134 ASN A C 1
ATOM 935 O O . ASN A 1 134 ? 1.135 -3.264 -13.125 1.00 85.06 134 ASN A O 1
ATOM 939 N N . ALA A 1 135 ? -0.521 -1.987 -12.321 1.00 80.94 135 ALA A N 1
ATOM 940 C CA . ALA A 1 135 ? -0.513 -2.577 -10.994 1.00 80.94 135 ALA A CA 1
ATOM 941 C C . ALA A 1 135 ? -1.912 -3.024 -10.590 1.00 80.94 135 ALA A C 1
ATOM 943 O O . ALA A 1 135 ? -2.894 -2.347 -10.866 1.00 80.94 135 ALA A O 1
ATOM 944 N N . THR A 1 136 ? -1.993 -4.161 -9.914 1.00 82.12 136 THR A N 1
ATOM 945 C CA . THR A 1 136 ? -3.178 -4.618 -9.199 1.00 82.12 136 THR A CA 1
ATOM 946 C C . THR A 1 136 ? -2.879 -4.570 -7.711 1.00 82.12 136 THR A C 1
ATOM 948 O O . THR A 1 136 ? -1.866 -5.097 -7.253 1.00 82.12 136 THR A O 1
ATOM 951 N N . TYR A 1 137 ? -3.763 -3.934 -6.959 1.00 81.56 137 TYR A N 1
ATOM 952 C CA . TYR A 1 137 ? -3.662 -3.761 -5.520 1.00 81.56 137 TYR A CA 1
ATOM 953 C C . TYR A 1 137 ? -4.766 -4.560 -4.861 1.00 81.56 137 TYR A C 1
ATOM 955 O O . TYR A 1 137 ? -5.921 -4.505 -5.284 1.00 81.56 137 TYR A O 1
ATOM 963 N N . TYR A 1 138 ? -4.402 -5.245 -3.793 1.00 82.38 138 TYR A N 1
ATOM 964 C CA . TYR A 1 138 ? -5.299 -5.974 -2.923 1.00 82.38 138 TYR A CA 1
ATOM 965 C C . TYR A 1 138 ? -5.137 -5.412 -1.522 1.00 82.38 138 TYR A C 1
ATOM 967 O O . TYR A 1 138 ? -4.015 -5.292 -1.026 1.00 82.38 138 TYR A O 1
ATOM 975 N N . ILE A 1 139 ? -6.244 -5.048 -0.893 1.00 83.31 139 ILE A N 1
ATOM 976 C CA . ILE A 1 139 ? -6.233 -4.531 0.472 1.00 83.31 139 ILE A CA 1
ATOM 977 C C . ILE A 1 139 ? -7.407 -5.096 1.250 1.00 83.31 139 ILE A C 1
ATOM 979 O O . ILE A 1 139 ? -8.530 -5.142 0.754 1.00 83.31 139 ILE A O 1
ATOM 983 N N . ASP A 1 140 ? -7.151 -5.502 2.481 1.00 83.00 140 ASP A N 1
ATOM 984 C CA . ASP A 1 140 ? -8.195 -5.697 3.471 1.00 83.00 140 ASP A CA 1
ATOM 985 C C . ASP A 1 140 ? -7.843 -4.959 4.758 1.00 83.00 140 ASP A C 1
ATOM 987 O O . ASP A 1 140 ? -6.699 -4.556 5.000 1.00 83.00 140 ASP A O 1
ATOM 991 N N . VAL A 1 141 ? -8.873 -4.735 5.559 1.00 84.94 141 VAL A N 1
ATOM 992 C CA . VAL A 1 141 ? -8.769 -4.039 6.829 1.00 84.94 141 VAL A CA 1
ATOM 993 C C . VAL A 1 141 ? -9.568 -4.847 7.825 1.00 84.94 141 VAL A C 1
ATOM 995 O O . VAL A 1 141 ? -10.759 -5.067 7.615 1.00 84.94 141 VAL A O 1
ATOM 998 N N . ASN A 1 142 ? -8.913 -5.267 8.902 1.00 83.81 142 ASN A N 1
ATOM 999 C CA . ASN A 1 142 ? -9.554 -5.995 9.988 1.00 83.81 142 ASN A CA 1
ATOM 1000 C C . ASN A 1 142 ? -9.362 -5.241 11.304 1.00 83.81 142 ASN A C 1
ATOM 1002 O O . ASN A 1 142 ? -8.242 -4.864 11.645 1.00 83.81 142 ASN A O 1
ATOM 1006 N N . ASN A 1 143 ? -10.439 -5.066 12.064 1.00 85.56 143 ASN A N 1
ATOM 1007 C CA . ASN A 1 143 ? -10.478 -4.478 13.400 1.00 85.56 143 ASN A CA 1
ATOM 1008 C C . ASN A 1 143 ? -9.749 -3.129 13.503 1.00 85.56 143 ASN A C 1
ATOM 1010 O O . ASN A 1 143 ? -9.014 -2.875 14.467 1.00 85.56 143 ASN A O 1
ATOM 1014 N N . LEU A 1 144 ? -9.916 -2.254 12.510 1.00 87.00 144 LEU A N 1
ATOM 1015 C CA . LEU A 1 144 ? -9.342 -0.916 12.561 1.00 87.00 144 LEU A CA 1
ATOM 1016 C C . LEU A 1 144 ? -10.288 0.007 13.323 1.00 87.00 144 LEU A C 1
ATOM 1018 O O . LEU A 1 144 ? -11.384 0.305 12.868 1.00 87.00 144 LEU A O 1
ATOM 1022 N N . ASN A 1 145 ? -9.862 0.494 14.479 1.00 88.44 145 ASN A N 1
ATOM 1023 C CA . ASN A 1 145 ? -10.625 1.467 15.242 1.00 88.44 145 ASN A CA 1
ATOM 1024 C C . ASN A 1 145 ? -10.223 2.876 14.833 1.00 88.44 145 ASN A C 1
ATOM 1026 O O . ASN A 1 145 ? -9.065 3.278 14.967 1.00 88.44 145 ASN A O 1
ATOM 1030 N N . VAL A 1 146 ? -11.207 3.632 14.371 1.00 86.25 146 VAL A N 1
ATOM 1031 C CA . VAL A 1 146 ? -11.086 5.049 14.068 1.00 86.25 146 VAL A CA 1
ATOM 1032 C C . VAL A 1 146 ? -11.833 5.828 15.136 1.00 86.25 146 VAL A C 1
ATOM 1034 O O . VAL A 1 146 ? -13.047 5.705 15.262 1.00 86.25 146 VAL A O 1
ATOM 1037 N N . THR A 1 147 ? -11.121 6.655 15.892 1.00 84.62 147 THR A N 1
ATOM 1038 C CA . THR A 1 147 ? -11.721 7.585 16.846 1.00 84.62 147 THR A CA 1
ATOM 1039 C C . THR A 1 147 ? -11.715 8.990 16.262 1.00 84.62 147 THR A C 1
ATOM 1041 O O . THR A 1 147 ? -10.664 9.537 15.924 1.00 84.62 147 THR A O 1
ATOM 1044 N N . LEU A 1 148 ? -12.898 9.588 16.170 1.00 83.00 148 LEU A N 1
ATOM 1045 C CA . LEU A 1 148 ? -13.108 10.959 15.722 1.00 83.00 148 LEU A CA 1
ATOM 1046 C C . LEU A 1 148 ? -14.051 11.652 16.707 1.00 83.00 148 LEU A C 1
ATOM 1048 O O . LEU A 1 148 ? -15.135 11.145 16.989 1.00 83.00 148 LEU A O 1
ATOM 1052 N N . ASN A 1 149 ? -13.649 12.814 17.228 1.00 79.88 149 ASN A N 1
ATOM 1053 C CA . ASN A 1 149 ? -14.461 13.605 18.168 1.00 79.88 149 ASN A CA 1
ATOM 1054 C C . ASN A 1 149 ? -14.967 12.817 19.391 1.00 79.88 149 ASN A C 1
ATOM 1056 O O . ASN A 1 149 ? -16.089 13.011 19.849 1.00 79.88 149 ASN A O 1
ATOM 1060 N N . GLY A 1 150 ? -14.140 11.907 19.914 1.00 79.88 150 GLY A N 1
ATOM 1061 C CA . GLY A 1 150 ? -14.472 11.081 21.081 1.00 79.88 150 GLY A CA 1
ATOM 1062 C C . GLY A 1 150 ? -15.394 9.891 20.793 1.00 79.88 150 GLY A C 1
ATOM 1063 O O . GLY A 1 150 ? -15.618 9.084 21.691 1.00 79.88 150 GLY A O 1
ATOM 1064 N N . ALA A 1 151 ? -15.886 9.737 19.561 1.00 84.81 151 ALA A N 1
ATOM 1065 C CA . ALA A 1 151 ? -16.593 8.542 19.117 1.00 84.81 151 ALA A CA 1
ATOM 1066 C C . ALA A 1 151 ? -15.619 7.581 18.431 1.00 84.81 151 ALA A C 1
ATOM 1068 O O . ALA A 1 151 ? -14.833 8.006 17.585 1.00 84.81 151 ALA A O 1
ATOM 1069 N N . THR A 1 152 ? -15.689 6.296 18.778 1.00 88.12 152 THR A N 1
ATOM 1070 C CA . THR A 1 152 ? -14.878 5.236 18.167 1.00 88.12 152 THR A CA 1
ATOM 1071 C C . THR A 1 152 ? -15.736 4.387 17.244 1.00 88.12 152 THR A C 1
ATOM 1073 O O . THR A 1 152 ? -16.840 3.979 17.606 1.00 88.12 152 THR A O 1
ATOM 1076 N N . TYR A 1 153 ? -15.196 4.105 16.067 1.00 86.06 153 TYR A N 1
ATOM 1077 C CA . TYR A 1 153 ? -15.814 3.292 15.041 1.00 86.06 153 TYR A CA 1
ATOM 1078 C C . TYR A 1 153 ? -14.887 2.136 14.683 1.00 86.06 153 TYR A C 1
ATOM 1080 O O . TYR A 1 153 ? -13.743 2.368 14.292 1.00 86.06 153 TYR A O 1
ATOM 1088 N N . ALA A 1 154 ? -15.381 0.908 14.796 1.00 87.88 154 ALA A N 1
ATOM 1089 C CA . ALA A 1 154 ? -14.719 -0.260 14.240 1.00 87.88 154 ALA A CA 1
ATOM 1090 C C . ALA A 1 154 ? -14.969 -0.293 12.729 1.00 87.88 154 ALA A C 1
ATOM 1092 O O . ALA A 1 154 ? -16.119 -0.225 12.288 1.00 87.88 154 ALA A O 1
ATOM 1093 N N . VAL A 1 155 ? -13.891 -0.352 11.959 1.00 84.19 155 VAL A N 1
ATOM 1094 C CA . VAL A 1 155 ? -13.882 -0.381 10.502 1.00 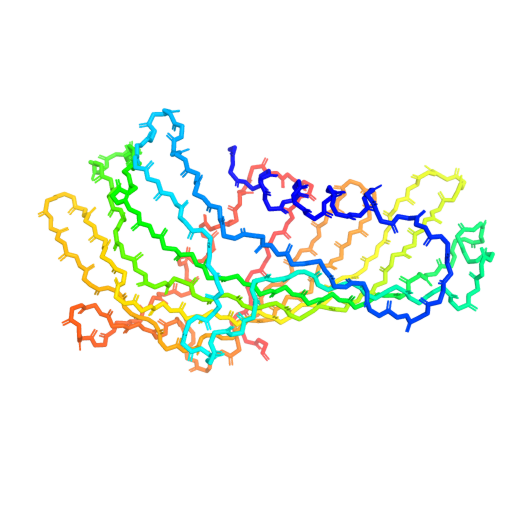84.19 155 VAL A CA 1
ATOM 1095 C C . VAL A 1 155 ? -13.261 -1.694 10.060 1.00 84.19 155 VAL A C 1
ATOM 1097 O O . VAL A 1 155 ? -12.107 -1.989 10.381 1.00 84.19 155 VAL A O 1
ATOM 1100 N N . ASP A 1 156 ? -14.018 -2.429 9.258 1.00 84.75 156 ASP A N 1
ATOM 1101 C CA . ASP A 1 156 ? -13.530 -3.590 8.529 1.00 84.75 156 ASP A CA 1
ATOM 1102 C C . ASP A 1 156 ? -13.853 -3.416 7.052 1.00 84.75 156 ASP A C 1
ATOM 1104 O O . ASP A 1 156 ? -14.887 -2.848 6.685 1.00 84.75 156 ASP A O 1
ATOM 1108 N N . THR A 1 157 ? -12.985 -3.923 6.190 1.00 82.06 157 THR A N 1
ATOM 1109 C CA . THR A 1 157 ? -13.263 -4.028 4.761 1.00 82.06 157 THR A CA 1
ATOM 1110 C C . THR A 1 157 ? -12.951 -5.449 4.311 1.00 82.06 157 THR A C 1
ATOM 1112 O O . THR A 1 157 ? -11.834 -5.913 4.561 1.00 82.06 157 THR A O 1
ATOM 1115 N N . PRO A 1 158 ? -13.864 -6.134 3.597 1.00 84.25 158 PRO A N 1
ATOM 1116 C CA . PRO A 1 158 ? -13.494 -7.349 2.887 1.00 84.25 158 PRO A CA 1
ATOM 1117 C C . PRO A 1 158 ? -12.411 -7.026 1.852 1.00 84.25 158 PRO A C 1
ATOM 1119 O O . PRO A 1 158 ? -12.201 -5.856 1.521 1.00 84.25 158 PRO A O 1
ATOM 1122 N N . LEU A 1 159 ? -11.767 -8.060 1.308 1.00 83.56 159 LEU A N 1
ATOM 1123 C CA . LEU A 1 159 ? -10.741 -7.909 0.280 1.00 83.56 159 LEU A CA 1
ATOM 1124 C C . LEU A 1 159 ? -11.225 -6.995 -0.857 1.00 83.56 159 LEU A C 1
ATOM 1126 O O . LEU A 1 159 ? -12.190 -7.300 -1.560 1.00 83.56 159 LEU A O 1
ATOM 1130 N N . GLN A 1 160 ? -10.557 -5.858 -1.009 1.00 80.31 160 GLN A N 1
ATOM 1131 C CA . GLN A 1 160 ? -10.774 -4.902 -2.082 1.00 80.31 160 GLN A CA 1
ATOM 1132 C C . GLN A 1 160 ? -9.703 -5.076 -3.146 1.00 80.31 160 GLN A C 1
ATOM 1134 O O . GLN A 1 160 ? -8.535 -5.287 -2.818 1.00 80.31 160 GLN A O 1
ATOM 1139 N N . GLN A 1 161 ? -10.103 -4.925 -4.407 1.00 81.25 161 GLN A N 1
ATOM 1140 C CA . GLN A 1 161 ? -9.202 -4.995 -5.544 1.00 81.25 161 GLN A CA 1
ATOM 1141 C C . GLN A 1 161 ? -9.265 -3.706 -6.370 1.00 81.25 161 GLN A C 1
ATOM 1143 O O . GLN A 1 161 ? -10.340 -3.214 -6.724 1.00 81.25 161 GLN A O 1
ATOM 1148 N N . PHE A 1 162 ? -8.091 -3.186 -6.711 1.00 77.12 162 PHE A N 1
ATOM 1149 C CA . PHE A 1 162 ? -7.917 -2.019 -7.570 1.00 77.12 162 PHE A CA 1
ATOM 1150 C C . PHE A 1 162 ? -6.921 -2.355 -8.663 1.00 77.12 162 PHE A C 1
ATOM 1152 O O . PHE A 1 162 ? -5.969 -3.092 -8.423 1.00 77.12 162 PHE A O 1
ATOM 1159 N N . ALA A 1 163 ? -7.095 -1.769 -9.836 1.00 81.19 163 ALA A N 1
ATOM 1160 C CA . ALA A 1 163 ? -6.065 -1.730 -10.858 1.00 81.19 163 ALA A CA 1
ATOM 1161 C C . ALA A 1 163 ? -5.607 -0.289 -11.066 1.00 81.19 163 ALA A C 1
ATOM 1163 O O . ALA A 1 163 ? -6.378 0.652 -10.888 1.00 81.19 163 ALA A O 1
ATOM 1164 N N . SER A 1 164 ? -4.360 -0.095 -11.461 1.00 80.38 164 SER A N 1
ATOM 1165 C CA . SER A 1 164 ? -3.889 1.183 -11.960 1.00 80.38 164 SER A CA 1
ATOM 1166 C C . SER A 1 164 ? -3.018 1.003 -13.190 1.00 80.38 164 SER A C 1
ATOM 1168 O O . SER A 1 164 ? -2.331 -0.006 -13.347 1.00 80.38 164 SER A O 1
ATOM 1170 N N . THR A 1 165 ? -3.041 2.019 -14.043 1.00 83.31 165 THR A N 1
ATOM 1171 C CA . THR A 1 165 ? -2.075 2.200 -15.119 1.00 83.31 165 THR A CA 1
ATOM 1172 C C . THR A 1 165 ? -1.451 3.575 -14.957 1.00 83.31 165 THR A C 1
ATOM 1174 O O . THR A 1 165 ? -2.127 4.594 -15.107 1.00 83.31 165 THR A O 1
ATOM 1177 N N . THR A 1 166 ? -0.158 3.609 -14.668 1.00 82.50 166 THR A N 1
ATOM 1178 C CA . THR A 1 166 ? 0.653 4.822 -14.633 1.00 82.50 166 THR A CA 1
ATOM 1179 C C . THR A 1 166 ? 1.505 4.893 -15.887 1.00 82.50 166 THR A C 1
ATOM 1181 O O . THR A 1 166 ? 2.228 3.955 -16.204 1.00 82.50 166 THR A O 1
ATOM 1184 N N . THR A 1 167 ? 1.455 6.019 -16.587 1.00 82.31 167 THR A N 1
ATOM 1185 C CA . THR A 1 167 ? 2.408 6.374 -17.644 1.00 82.31 167 THR A CA 1
ATOM 1186 C C . THR A 1 167 ? 3.232 7.553 -17.157 1.00 82.31 167 THR A C 1
ATOM 1188 O O . THR A 1 167 ? 2.671 8.502 -16.616 1.00 82.31 167 THR A O 1
ATOM 1191 N N . PHE A 1 168 ? 4.546 7.508 -17.335 1.00 81.50 168 PHE A N 1
ATOM 1192 C CA . PHE A 1 168 ? 5.438 8.609 -16.972 1.00 81.50 168 PHE A CA 1
ATOM 1193 C C . PHE A 1 168 ? 6.364 8.964 -18.130 1.00 81.50 168 PHE A C 1
ATOM 1195 O O . PHE A 1 168 ? 6.751 8.109 -18.928 1.00 81.50 168 PHE A O 1
ATOM 1202 N N . SER A 1 169 ? 6.702 10.245 -18.226 1.00 81.44 169 SER A N 1
ATOM 1203 C CA . SER A 1 169 ? 7.594 10.799 -19.238 1.00 81.44 169 SER A CA 1
ATOM 1204 C C . SER A 1 169 ? 8.287 12.040 -18.686 1.00 81.44 169 SER A C 1
ATOM 1206 O O . SER A 1 169 ? 7.650 13.063 -18.421 1.00 81.44 169 SER A O 1
ATOM 1208 N N . GLY A 1 170 ? 9.606 11.955 -18.522 1.00 78.06 170 GLY A N 1
ATOM 1209 C CA . GLY A 1 170 ? 10.391 13.000 -17.876 1.00 78.06 170 GLY A CA 1
ATOM 1210 C C . GLY A 1 170 ? 9.966 13.162 -16.419 1.00 78.06 170 GLY A C 1
ATOM 1211 O O . GLY A 1 170 ? 10.025 12.206 -15.651 1.00 78.06 170 GLY A O 1
ATOM 1212 N N . THR A 1 171 ? 9.539 14.367 -16.052 1.00 73.56 171 THR A N 1
ATOM 1213 C CA . THR A 1 171 ? 9.033 14.687 -14.708 1.00 73.56 171 THR A CA 1
ATOM 1214 C C . THR A 1 171 ? 7.538 14.433 -14.554 1.00 73.56 171 THR A C 1
ATOM 1216 O O . THR A 1 171 ? 7.050 14.397 -13.434 1.00 73.56 171 THR A O 1
ATOM 1219 N N . THR A 1 172 ? 6.815 14.234 -15.659 1.00 75.31 172 THR A N 1
ATOM 1220 C CA . THR A 1 172 ? 5.355 14.107 -15.633 1.00 75.31 172 THR A CA 1
ATOM 1221 C C . THR A 1 172 ? 4.906 12.659 -15.506 1.00 75.31 172 THR A C 1
ATOM 1223 O O . THR A 1 172 ? 5.519 11.743 -16.066 1.00 75.31 172 THR A O 1
ATOM 1226 N N . SER A 1 173 ? 3.792 12.444 -14.816 1.00 76.44 173 SER A N 1
ATOM 1227 C CA . SER A 1 173 ? 3.108 11.163 -14.742 1.00 76.44 173 SER A CA 1
ATOM 1228 C C . SER A 1 173 ? 1.592 11.325 -14.776 1.00 76.44 173 SER A C 1
ATOM 1230 O O . SER A 1 173 ? 1.010 12.267 -14.240 1.00 76.44 173 SER A O 1
ATOM 1232 N N . THR A 1 174 ? 0.931 10.371 -15.417 1.00 75.88 174 THR A N 1
ATOM 1233 C CA . THR A 1 174 ? -0.522 10.235 -15.422 1.00 75.88 174 THR A CA 1
ATOM 1234 C C . THR A 1 174 ? -0.864 8.841 -14.940 1.00 75.88 174 THR A C 1
ATOM 1236 O O . THR A 1 174 ? -0.407 7.853 -15.511 1.00 75.88 174 THR A O 1
ATOM 1239 N N . THR A 1 175 ? -1.671 8.756 -13.892 1.00 76.31 175 THR A N 1
ATOM 1240 C CA . THR A 1 175 ? -2.142 7.502 -13.313 1.00 76.31 175 THR A CA 1
ATOM 1241 C C . THR A 1 175 ? -3.648 7.414 -13.462 1.00 76.31 175 THR A C 1
ATOM 1243 O O . THR A 1 175 ? -4.380 8.277 -12.984 1.00 76.31 175 THR A O 1
ATOM 1246 N N . ARG A 1 176 ? -4.126 6.345 -14.090 1.00 75.19 176 ARG A N 1
ATOM 1247 C CA . ARG A 1 176 ? -5.537 5.963 -14.066 1.00 75.19 176 ARG A CA 1
ATOM 1248 C C . ARG A 1 176 ? -5.718 4.869 -13.029 1.00 75.19 176 ARG A C 1
ATOM 1250 O O . ARG A 1 176 ? -4.989 3.885 -13.071 1.00 75.19 176 ARG A O 1
ATOM 1257 N N . VAL A 1 177 ? -6.664 5.042 -12.116 1.00 72.56 177 VAL A N 1
ATOM 1258 C CA . VAL A 1 177 ? -7.019 4.052 -11.093 1.00 72.56 177 VAL A CA 1
ATOM 1259 C C . VAL A 1 177 ? -8.428 3.548 -11.368 1.00 72.56 177 VAL A C 1
ATOM 1261 O O . VAL A 1 177 ? -9.356 4.339 -11.527 1.00 72.56 177 VAL A O 1
ATOM 1264 N N . CYS A 1 178 ? -8.567 2.232 -11.397 1.00 73.69 178 CYS A N 1
ATOM 1265 C CA . CYS A 1 178 ? -9.792 1.493 -11.629 1.00 73.69 178 CYS A CA 1
ATOM 1266 C C . CYS A 1 178 ? -10.163 0.719 -10.364 1.00 73.69 178 CYS A C 1
ATOM 1268 O O . CYS A 1 178 ? -9.353 -0.037 -9.821 1.00 73.69 178 CYS A O 1
ATOM 1270 N N . MET A 1 179 ? -11.393 0.890 -9.895 1.00 71.06 179 MET A N 1
ATOM 1271 C CA . MET A 1 179 ? -11.949 0.053 -8.835 1.00 71.06 179 MET A CA 1
ATOM 1272 C C . MET A 1 179 ? -12.569 -1.185 -9.470 1.00 71.06 179 MET A C 1
ATOM 1274 O O . MET A 1 179 ? -13.522 -1.057 -10.226 1.00 71.06 179 MET A O 1
ATOM 1278 N N . LEU A 1 180 ? -12.056 -2.374 -9.152 1.00 67.88 180 LEU A N 1
ATOM 1279 C CA . LEU A 1 180 ? -12.520 -3.616 -9.785 1.00 67.88 180 LEU A CA 1
ATOM 1280 C C . LEU A 1 180 ? -13.730 -4.239 -9.071 1.00 67.88 180 LEU A C 1
ATOM 1282 O O . LEU A 1 180 ? -14.277 -5.245 -9.519 1.00 67.88 180 LEU A O 1
ATOM 1286 N N . ASN A 1 181 ? -14.173 -3.631 -7.969 1.00 64.06 181 ASN A N 1
ATOM 1287 C CA . ASN A 1 181 ? -15.358 -4.067 -7.247 1.00 64.06 181 ASN A CA 1
ATOM 1288 C C . ASN A 1 181 ? -16.628 -3.473 -7.867 1.00 64.06 181 ASN A C 1
ATOM 1290 O O . ASN A 1 181 ? -16.835 -2.258 -7.881 1.00 64.06 181 ASN A O 1
ATOM 1294 N N . ALA A 1 182 ? -17.499 -4.360 -8.350 1.00 48.44 182 ALA A N 1
ATOM 1295 C CA . ALA A 1 182 ? -18.791 -4.021 -8.932 1.00 48.44 182 ALA A CA 1
ATOM 1296 C C . ALA A 1 182 ? -19.681 -3.307 -7.897 1.00 48.44 182 ALA A C 1
ATOM 1298 O O . ALA A 1 182 ? -20.130 -3.922 -6.932 1.00 48.44 182 ALA A O 1
ATOM 1299 N N . GLY A 1 183 ? -19.942 -2.008 -8.085 1.00 54.53 183 GLY A N 1
ATOM 1300 C CA . GLY A 1 183 ? -20.893 -1.269 -7.240 1.00 54.53 183 GLY A CA 1
ATOM 1301 C C . GLY A 1 183 ? -20.613 0.216 -7.000 1.00 54.53 183 GLY A C 1
ATOM 1302 O O . GLY A 1 183 ? -21.414 0.864 -6.332 1.00 54.53 183 GLY A O 1
ATOM 1303 N N . GLY A 1 184 ? -19.520 0.785 -7.524 1.00 55.00 184 GLY A N 1
ATOM 1304 C CA . GLY A 1 184 ? -19.253 2.231 -7.422 1.00 55.00 184 GLY A CA 1
ATOM 1305 C C . GLY A 1 184 ? -18.829 2.718 -6.025 1.00 55.00 184 GLY A C 1
ATOM 1306 O O . GLY A 1 184 ? -18.878 3.917 -5.744 1.00 55.00 184 GLY A O 1
ATOM 1307 N N . GLY A 1 185 ? -18.400 1.806 -5.148 1.00 62.75 185 GLY A N 1
ATOM 1308 C CA . GLY A 1 185 ? -17.928 2.100 -3.795 1.00 62.75 185 GLY A CA 1
ATOM 1309 C C . GLY A 1 185 ? -17.156 0.929 -3.189 1.00 62.75 185 GLY A C 1
ATOM 1310 O O . GLY A 1 185 ? -17.190 -0.186 -3.708 1.00 62.75 185 GLY A O 1
ATOM 1311 N N . ILE A 1 186 ? -16.454 1.185 -2.087 1.00 69.69 186 ILE A N 1
ATOM 1312 C CA . ILE A 1 186 ? -15.808 0.132 -1.294 1.00 69.69 186 ILE A CA 1
ATOM 1313 C C . ILE A 1 186 ? -16.795 -0.342 -0.243 1.00 69.69 186 ILE A C 1
ATOM 1315 O O . ILE A 1 186 ? -17.282 0.456 0.562 1.00 69.69 186 ILE A O 1
ATOM 1319 N N . SER A 1 187 ? -17.063 -1.644 -0.246 1.00 75.88 187 SER A N 1
ATOM 1320 C CA . SER A 1 187 ? -17.812 -2.269 0.838 1.00 75.88 187 SER A CA 1
ATOM 1321 C C . SER A 1 187 ? -16.971 -2.233 2.108 1.00 75.88 187 SER A C 1
ATOM 1323 O O . SER A 1 187 ? -15.804 -2.609 2.097 1.00 75.88 187 SER A O 1
ATOM 1325 N N . ALA A 1 188 ? -17.570 -1.786 3.198 1.00 81.25 188 ALA A N 1
ATOM 1326 C CA . ALA A 1 188 ? -16.991 -1.767 4.526 1.00 81.25 188 ALA A CA 1
ATOM 1327 C C . ALA A 1 188 ? -18.066 -2.172 5.539 1.00 81.25 188 ALA A C 1
ATOM 1329 O O . ALA A 1 188 ? -19.262 -2.181 5.236 1.00 81.25 188 ALA A O 1
ATOM 1330 N N . THR A 1 189 ? -17.660 -2.467 6.763 1.00 82.44 189 THR A N 1
ATOM 1331 C CA . THR A 1 189 ? -18.566 -2.455 7.905 1.00 82.44 189 THR A CA 1
ATOM 1332 C C . THR A 1 189 ? -18.114 -1.412 8.903 1.00 82.44 189 THR A C 1
ATOM 1334 O O . THR A 1 189 ? -16.933 -1.321 9.224 1.00 82.44 189 THR A O 1
ATOM 1337 N N . LEU A 1 190 ? -19.072 -0.634 9.398 1.00 84.88 190 LEU A N 1
ATOM 1338 C CA . LEU A 1 190 ? -18.885 0.328 10.470 1.00 84.88 190 LEU A CA 1
ATOM 1339 C C . LEU A 1 190 ? -19.625 -0.193 11.700 1.00 84.88 190 LEU A C 1
ATOM 1341 O O . LEU A 1 190 ? -20.852 -0.299 11.680 1.00 84.88 190 LEU A O 1
ATOM 1345 N N . ASN A 1 191 ? -18.899 -0.557 12.757 1.00 86.88 191 ASN A N 1
ATOM 1346 C CA . ASN A 1 191 ? -19.465 -1.206 13.947 1.00 86.88 191 ASN A CA 1
ATOM 1347 C C . ASN A 1 191 ? -20.325 -2.441 13.591 1.00 86.88 191 ASN A C 1
ATOM 1349 O O . ASN A 1 191 ? -21.414 -2.638 14.132 1.00 86.88 191 ASN A O 1
ATOM 1353 N N . GLY A 1 192 ? -19.863 -3.240 12.623 1.00 83.06 192 GLY A N 1
ATOM 1354 C CA . GLY A 1 192 ? -20.561 -4.433 12.130 1.00 83.06 192 GLY A CA 1
ATOM 1355 C C . GLY A 1 192 ? -21.764 -4.169 11.213 1.00 83.06 192 GLY A C 1
ATOM 1356 O O . GLY A 1 192 ? -22.371 -5.123 10.735 1.00 83.06 192 GLY A O 1
ATOM 1357 N N . GLN A 1 193 ? -22.119 -2.909 10.939 1.00 85.56 193 GLN A N 1
ATOM 1358 C CA . GLN A 1 193 ? -23.175 -2.561 9.983 1.00 85.56 193 GLN A CA 1
ATOM 1359 C C . GLN A 1 1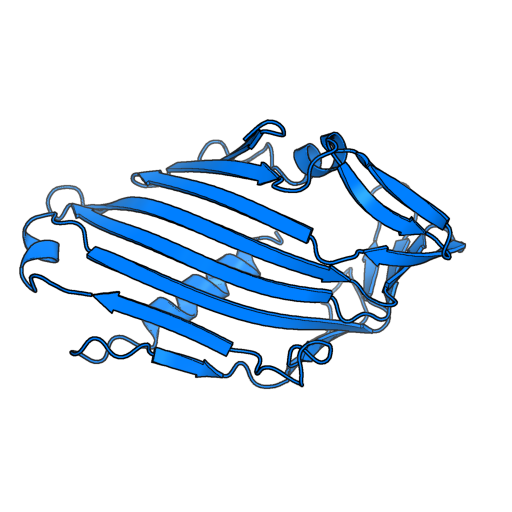93 ? -22.585 -2.304 8.593 1.00 85.56 193 GLN A C 1
ATOM 1361 O O . GLN A 1 193 ? -21.588 -1.585 8.506 1.00 85.56 193 GLN A O 1
ATOM 1366 N N . PRO A 1 194 ? -23.178 -2.832 7.505 1.00 84.62 194 PRO A N 1
ATOM 1367 C CA . PRO A 1 194 ? -22.725 -2.541 6.150 1.00 84.62 194 PRO A CA 1
ATOM 1368 C C . PRO A 1 194 ? -22.677 -1.034 5.882 1.00 84.62 194 PRO A C 1
ATOM 1370 O O . PRO A 1 194 ? -23.634 -0.305 6.138 1.00 84.62 194 PRO A O 1
ATOM 1373 N N . PHE A 1 195 ? -21.557 -0.578 5.342 1.00 80.94 195 PHE A N 1
ATOM 1374 C CA . PHE A 1 195 ? -21.308 0.800 4.956 1.00 80.94 195 PHE A CA 1
ATOM 1375 C C . PHE A 1 195 ? -20.621 0.805 3.591 1.00 80.94 195 PHE A C 1
ATOM 1377 O O . PHE A 1 195 ? -19.720 0.011 3.342 1.00 80.94 195 PHE A O 1
ATOM 1384 N N . SER A 1 196 ? -21.035 1.694 2.691 1.00 74.94 196 SER A N 1
ATOM 1385 C CA . SER A 1 196 ? -20.365 1.862 1.400 1.00 74.94 196 SER A CA 1
ATOM 1386 C C . SER A 1 196 ? -19.601 3.171 1.416 1.00 74.94 196 SER A C 1
ATOM 1388 O O . SER A 1 196 ? -20.209 4.236 1.528 1.00 74.94 196 SER A O 1
ATOM 1390 N N . ILE A 1 197 ? -18.279 3.104 1.276 1.00 68.31 197 ILE A N 1
ATOM 1391 C CA . ILE A 1 197 ? -17.454 4.299 1.100 1.00 68.31 197 ILE A CA 1
ATOM 1392 C C . ILE A 1 197 ? -17.682 4.802 -0.334 1.00 68.31 197 ILE A C 1
ATOM 1394 O O . ILE A 1 197 ? -17.381 4.063 -1.279 1.00 68.31 197 ILE A O 1
ATOM 1398 N N . PRO A 1 198 ? -18.207 6.026 -0.533 1.00 65.88 198 PRO A N 1
ATOM 1399 C CA . PRO A 1 198 ? -18.470 6.549 -1.870 1.00 65.88 198 PRO A CA 1
ATOM 1400 C C . PRO A 1 198 ? -17.182 6.713 -2.686 1.00 65.88 198 PRO A C 1
ATOM 1402 O O . PRO A 1 198 ? -16.170 7.180 -2.158 1.00 65.88 198 PRO A O 1
ATOM 1405 N N . ALA A 1 199 ? -17.233 6.431 -3.993 1.00 61.31 199 ALA A N 1
ATOM 1406 C CA . ALA A 1 199 ? -16.100 6.650 -4.902 1.00 61.31 199 ALA A CA 1
ATOM 1407 C C . ALA A 1 199 ? -15.571 8.101 -4.885 1.00 61.31 199 ALA A C 1
ATOM 1409 O O . ALA A 1 199 ? -14.380 8.329 -5.079 1.00 61.31 199 ALA A O 1
ATOM 1410 N N . SER A 1 200 ? -16.424 9.090 -4.593 1.00 59.12 200 SER A N 1
ATOM 1411 C CA . SER A 1 200 ? -16.028 10.502 -4.503 1.00 59.12 200 SER A CA 1
ATOM 1412 C C . SER A 1 200 ? -15.023 10.792 -3.384 1.00 59.12 200 SER A C 1
ATOM 1414 O O . SER A 1 200 ? -14.227 11.714 -3.520 1.00 59.12 200 SER A O 1
ATOM 1416 N N . VAL A 1 201 ? -15.002 9.998 -2.306 1.00 59.38 201 VAL A N 1
ATOM 1417 C CA . VAL A 1 201 ? -14.011 10.144 -1.222 1.00 59.38 201 VAL A CA 1
ATOM 1418 C C . VAL A 1 201 ? -12.594 9.853 -1.730 1.00 59.38 201 VAL A C 1
ATOM 1420 O O . VAL A 1 201 ? -11.635 10.474 -1.280 1.00 59.38 201 VAL A O 1
ATOM 1423 N N . TRP A 1 202 ? -12.451 8.971 -2.723 1.00 54.25 202 TRP A N 1
ATOM 1424 C CA . TRP A 1 202 ? -11.156 8.627 -3.312 1.00 54.25 202 TRP A CA 1
ATOM 1425 C C . TRP A 1 202 ? -10.590 9.740 -4.196 1.00 54.25 202 TRP A C 1
ATOM 1427 O O . TRP A 1 202 ? -9.373 9.896 -4.267 1.00 54.25 202 TRP A O 1
ATOM 1437 N N . GLN A 1 203 ? -11.444 10.595 -4.769 1.00 51.38 203 GLN A N 1
ATOM 1438 C CA . GLN A 1 203 ? -10.998 11.776 -5.520 1.00 51.38 203 GLN A CA 1
ATOM 1439 C C . GLN A 1 203 ? -10.225 12.768 -4.636 1.00 51.38 203 GLN A C 1
ATOM 1441 O O . GLN A 1 203 ? -9.361 13.481 -5.136 1.00 51.38 203 GLN A O 1
ATOM 1446 N N . CYS A 1 204 ? -10.468 12.768 -3.320 1.00 49.03 204 CYS A N 1
ATOM 1447 C CA . CYS A 1 204 ? -9.740 13.596 -2.355 1.00 49.03 204 CYS A CA 1
ATOM 1448 C C . CYS A 1 204 ? -8.321 13.084 -2.037 1.00 49.03 204 CYS A C 1
ATOM 1450 O O . CYS A 1 204 ? -7.570 13.780 -1.359 1.00 49.03 204 CYS A O 1
ATOM 1452 N N . ILE A 1 205 ? -7.942 11.883 -2.495 1.00 51.47 205 ILE A N 1
ATOM 1453 C CA . ILE A 1 205 ? -6.576 11.335 -2.356 1.00 51.47 205 ILE A CA 1
ATOM 1454 C C . ILE A 1 205 ? -5.667 11.823 -3.496 1.00 51.47 205 ILE A C 1
ATOM 1456 O O . ILE A 1 205 ? -4.447 11.665 -3.444 1.00 51.47 205 ILE A O 1
ATOM 1460 N N . ASN A 1 206 ? -6.243 12.475 -4.506 1.00 47.19 206 ASN A N 1
ATOM 1461 C CA . ASN A 1 206 ? -5.476 13.202 -5.500 1.00 47.19 206 ASN A CA 1
ATOM 1462 C C . ASN A 1 206 ? -4.918 14.472 -4.843 1.00 47.19 206 ASN A C 1
ATOM 1464 O O . ASN A 1 206 ? -5.684 15.340 -4.425 1.00 47.19 206 ASN A O 1
ATOM 1468 N N . ALA A 1 207 ? -3.596 14.581 -4.715 1.00 48.31 207 ALA A N 1
ATOM 1469 C CA . ALA A 1 207 ? -2.987 15.848 -4.341 1.00 48.31 207 ALA A CA 1
ATOM 1470 C C . ALA A 1 207 ? -3.193 16.798 -5.529 1.00 48.31 207 ALA A C 1
ATOM 1472 O O . ALA A 1 207 ? -2.444 16.738 -6.495 1.00 48.31 207 ALA A O 1
ATOM 1473 N N . SER A 1 208 ? -4.232 17.637 -5.490 1.00 49.91 208 SER A N 1
ATOM 1474 C CA . SER A 1 208 ? -4.614 18.525 -6.603 1.00 49.91 208 SER A CA 1
ATOM 1475 C C . SER A 1 208 ? -3.574 19.593 -6.957 1.00 49.91 208 SER A C 1
ATOM 1477 O O . SER A 1 208 ? -3.811 20.423 -7.831 1.00 49.91 208 SER A O 1
ATOM 1479 N N . ASP A 1 209 ? -2.443 19.591 -6.260 1.00 54.41 209 ASP A N 1
ATOM 1480 C CA . ASP A 1 209 ? -1.514 20.706 -6.180 1.00 54.41 209 ASP A CA 1
ATOM 1481 C C . ASP A 1 209 ? -0.234 20.431 -6.984 1.00 54.41 209 ASP A C 1
ATOM 1483 O O . ASP A 1 209 ? 0.608 21.320 -7.107 1.00 54.41 209 ASP A O 1
ATOM 1487 N N . ASP A 1 210 ? -0.078 19.213 -7.519 1.00 61.78 210 ASP A N 1
ATOM 1488 C CA . ASP A 1 210 ? 1.084 18.811 -8.305 1.00 61.78 210 ASP A CA 1
ATOM 1489 C C . ASP A 1 210 ? 0.719 18.672 -9.797 1.00 61.78 210 ASP A C 1
ATOM 1491 O O . ASP A 1 210 ? 0.143 17.658 -10.206 1.00 61.78 210 ASP A O 1
ATOM 1495 N N . PRO A 1 211 ? 1.013 19.686 -10.635 1.00 64.69 211 PRO A N 1
ATOM 1496 C CA . PRO A 1 211 ? 0.662 19.665 -12.055 1.00 64.69 211 PRO A CA 1
ATOM 1497 C C . PRO A 1 211 ? 1.403 18.577 -12.844 1.00 64.69 211 PRO A C 1
ATOM 1499 O O . PRO A 1 211 ? 0.964 18.225 -13.940 1.00 64.69 211 PRO A O 1
ATOM 1502 N N . ASP A 1 212 ? 2.487 18.024 -12.294 1.00 68.62 212 ASP A N 1
ATOM 1503 C CA . ASP A 1 212 ? 3.274 16.970 -12.928 1.00 68.62 212 ASP A CA 1
ATOM 1504 C C . ASP A 1 212 ? 2.746 15.563 -12.588 1.00 68.62 212 ASP A C 1
ATOM 1506 O O . ASP A 1 212 ? 3.182 14.576 -13.184 1.00 68.62 212 ASP A O 1
ATOM 1510 N N . HIS A 1 213 ? 1.766 15.437 -11.686 1.00 63.75 213 HIS A N 1
ATOM 1511 C CA . HIS A 1 213 ? 1.232 14.155 -11.227 1.00 63.75 213 HIS A CA 1
ATOM 1512 C C . HIS A 1 213 ? -0.301 14.131 -11.260 1.00 63.75 213 HIS A C 1
ATOM 1514 O O . HIS A 1 213 ? -0.981 14.521 -10.315 1.00 63.75 213 HIS A O 1
ATOM 1520 N N . ILE A 1 214 ? -0.869 13.602 -12.346 1.00 67.56 214 ILE A N 1
ATOM 1521 C CA . ILE A 1 214 ? -2.325 13.560 -12.545 1.00 67.56 214 ILE A CA 1
ATOM 1522 C C . ILE A 1 214 ? -2.863 12.173 -12.188 1.00 67.56 214 ILE A C 1
ATOM 1524 O O . ILE A 1 214 ? -2.560 11.197 -12.875 1.00 67.56 214 ILE A O 1
ATOM 1528 N N . VAL A 1 215 ? -3.715 12.074 -11.163 1.00 68.19 215 VAL A N 1
ATOM 1529 C CA . VAL A 1 215 ? -4.473 10.847 -10.857 1.00 68.19 215 VAL A CA 1
ATOM 1530 C C . VAL A 1 215 ? -5.923 10.990 -11.320 1.00 68.19 215 VAL A C 1
ATOM 1532 O O . VAL A 1 215 ? -6.617 11.928 -10.940 1.00 68.19 215 VAL A O 1
ATOM 1535 N N . THR A 1 216 ? -6.405 10.052 -12.132 1.00 70.50 216 THR A N 1
ATOM 1536 C CA . THR A 1 216 ? -7.811 9.981 -12.554 1.00 70.50 216 THR A CA 1
ATOM 1537 C C . THR A 1 216 ? -8.437 8.691 -12.046 1.00 70.50 216 THR A C 1
ATOM 1539 O O . THR A 1 216 ? -7.905 7.608 -12.285 1.00 70.50 216 THR A O 1
ATOM 1542 N N . PHE A 1 217 ? -9.575 8.805 -11.365 1.00 69.56 217 PHE A N 1
ATOM 1543 C CA . PHE A 1 217 ? -10.360 7.659 -10.915 1.00 69.56 217 PHE A CA 1
ATOM 1544 C C . PHE A 1 217 ? -11.441 7.333 -11.939 1.00 69.56 217 PHE A C 1
ATOM 1546 O O . PHE A 1 217 ? -12.223 8.211 -12.305 1.00 69.56 217 PHE A O 1
ATOM 1553 N N . ASP A 1 218 ? -11.499 6.076 -12.366 1.00 69.00 218 ASP A N 1
ATOM 1554 C CA . ASP A 1 218 ? -12.533 5.572 -13.260 1.00 69.00 218 ASP A CA 1
ATOM 1555 C C . ASP A 1 218 ? -13.287 4.402 -12.601 1.00 69.00 218 ASP A C 1
ATOM 1557 O O . ASP A 1 218 ? -12.700 3.344 -12.360 1.00 69.00 218 ASP A O 1
ATOM 1561 N N . PRO A 1 219 ? -14.576 4.585 -12.262 1.00 62.81 219 PRO A N 1
ATOM 1562 C CA . PRO A 1 219 ? -15.388 3.549 -11.633 1.00 62.81 219 PRO A CA 1
ATOM 1563 C C . PRO A 1 219 ? -15.914 2.483 -12.612 1.00 62.81 219 PRO A C 1
ATOM 1565 O O . PRO A 1 219 ? -16.566 1.554 -12.146 1.00 62.81 219 PRO A O 1
ATOM 1568 N N . ASN A 1 220 ? -15.696 2.627 -13.928 1.00 58.22 220 ASN A N 1
ATOM 1569 C CA . ASN A 1 220 ? -16.291 1.780 -14.974 1.00 58.22 220 ASN A CA 1
ATOM 1570 C C . ASN A 1 220 ? -15.255 1.093 -15.880 1.00 58.22 220 ASN A C 1
ATOM 1572 O O . ASN A 1 220 ? -15.560 0.767 -17.031 1.00 58.22 220 ASN A O 1
ATOM 1576 N N . CYS A 1 221 ? -14.038 0.897 -15.381 1.00 60.38 221 CYS A N 1
ATOM 1577 C CA . CYS A 1 221 ? -13.172 -0.136 -15.935 1.00 60.38 221 CYS A CA 1
ATOM 1578 C C . CYS A 1 221 ? -13.725 -1.515 -15.518 1.00 60.38 221 CYS A C 1
ATOM 1580 O O . CYS A 1 221 ? -13.648 -2.432 -16.354 1.00 60.38 221 CYS A O 1
#

Secondary structure (DSSP, 8-state):
--SHHHHHHHHHHHHH---------EEEE----EEEPPTT-EEEEEEE-BTTTTTB--EEEEEE--S-TTHHHHT-EEEEEEEEEEEEEEEEEEE--SSS--EEEEEEEEEEEEEEEEEEEEETTTTEEEEEEEEEEEEEEEEEEEEETTEEEEEEEEEEEEEEEEEEETTEEEEEEEE-STTSEEEEEETTEEEEEEHHHHHTTS-TT-TTEEEEEETT-